Protein 3I9F (pdb70)

CATH classification: 3.40.50.150

Structure (mmCIF, N/CA/C/O backbone):
data_3I9F
#
_entry.id   3I9F
#
_cell.length_a   116.728
_cell.length_b   116.728
_cell.length_c   116.728
_cell.angle_alpha   90.000
_cell.angle_beta   90.000
_cell.angle_gamma   90.000
#
_symmetry.space_group_name_H-M   'P 21 3'
#
loop_
_entity.id
_entity.type
_entity.pdbx_description
1 polymer 'Putative type 11 methyltransferase'
2 non-polymer 'ZINC ION'
3 water water
#
loop_
_atom_site.group_PDB
_atom_site.id
_atom_site.type_symbol
_atom_site.label_atom_id
_atom_site.label_alt_id
_atom_site.label_comp_id
_atom_site.label_asym_id
_atom_site.label_entity_id
_atom_site.label_seq_id
_atom_site.pdbx_PDB_ins_code
_atom_site.Cartn_x
_atom_site.Cartn_y
_atom_site.Cartn_z
_atom_site.occupancy
_atom_site.B_iso_or_equiv
_atom_site.auth_seq_id
_atom_site.auth_comp_id
_atom_site.auth_asym_id
_atom_site.auth_atom_id
_atom_site.pdbx_PDB_model_num
ATOM 1 N N . PRO A 1 6 ? 41.971 12.947 54.293 1.00 74.46 20 PRO A N 1
ATOM 2 C CA . PRO A 1 6 ? 40.681 12.843 53.570 1.00 74.71 20 PRO A CA 1
ATOM 3 C C . PRO A 1 6 ? 39.717 11.880 54.243 1.00 74.98 20 PRO A C 1
ATOM 4 O O . PRO A 1 6 ? 38.530 12.176 54.401 1.00 74.67 20 PRO A O 1
ATOM 8 N N . GLU A 1 7 ? 40.250 10.731 54.634 1.00 75.56 21 GLU A N 1
ATOM 9 C CA . GLU A 1 7 ? 39.745 9.975 55.791 1.00 75.86 21 GLU A CA 1
ATOM 10 C C . GLU A 1 7 ? 39.577 10.894 57.023 1.00 75.76 21 GLU A C 1
ATOM 11 O O . GLU A 1 7 ? 38.736 10.627 57.887 1.00 75.70 21 GLU A O 1
ATOM 17 N N . GLU A 1 8 ? 40.404 11.945 57.117 1.00 75.56 22 GLU A N 1
ATOM 18 C CA . GLU A 1 8 ? 40.427 12.819 58.292 1.00 75.28 22 GLU A CA 1
ATOM 19 C C . GLU A 1 8 ? 39.100 13.558 58.475 1.00 74.80 22 GLU A C 1
ATOM 20 O O . GLU A 1 8 ? 38.628 13.746 59.613 1.00 74.78 22 GLU A O 1
ATOM 22 N N . TYR A 1 9 ? 38.492 13.954 57.352 1.00 74.08 23 TYR A N 1
ATOM 23 C CA . TYR A 1 9 ? 37.328 14.855 57.377 1.00 73.10 23 TYR A CA 1
ATOM 24 C C . TYR A 1 9 ? 36.048 14.305 56.762 1.00 72.71 23 TYR A C 1
ATOM 25 O O . TYR A 1 9 ? 34.948 14.587 57.262 1.00 72.26 23 TYR A O 1
ATOM 34 N N . LEU A 1 10 ? 36.175 13.515 55.697 1.00 72.48 24 LEU A N 1
ATOM 35 C CA . LEU A 1 10 ? 34.986 13.045 54.986 1.00 72.47 24 LEU A CA 1
ATOM 36 C C . LEU A 1 10 ? 34.016 12.246 55.849 1.00 72.83 24 LEU A C 1
ATOM 37 O O . LEU A 1 10 ? 32.820 12.507 55.793 1.00 72.33 24 LEU A O 1
ATOM 42 N N . PRO A 1 11 ? 34.523 11.290 56.662 1.00 73.74 25 PRO A N 1
ATOM 43 C CA . PRO A 1 11 ? 33.607 10.433 57.437 1.00 74.14 25 PRO A CA 1
ATOM 44 C C . PRO A 1 11 ? 32.769 11.235 58.402 1.00 74.40 25 PRO A C 1
ATOM 45 O O . PRO A 1 11 ? 31.580 10.988 58.518 1.00 74.15 25 PRO A O 1
ATOM 49 N N . ASN A 1 12 ? 33.371 12.208 59.074 1.00 74.88 26 ASN A N 1
ATOM 50 C CA . ASN A 1 12 ? 32.575 13.156 59.853 1.00 75.24 26 ASN A CA 1
ATOM 51 C C . ASN A 1 12 ? 31.308 13.627 59.079 1.00 75.06 26 ASN A C 1
ATOM 52 O O . ASN A 1 12 ? 30.216 13.701 59.654 1.00 75.35 26 ASN A O 1
ATOM 57 N N . ILE A 1 13 ? 31.449 13.914 57.777 1.00 74.57 27 ILE A N 1
ATOM 58 C CA . ILE A 1 13 ? 30.342 14.462 56.965 1.00 73.90 27 ILE A CA 1
ATOM 59 C C . ILE A 1 13 ? 29.282 13.417 56.546 1.00 73.92 27 ILE A C 1
ATOM 60 O O . ILE A 1 13 ? 28.083 13.663 56.678 1.00 73.64 27 ILE A O 1
ATOM 65 N N . PHE A 1 14 ? 29.730 12.278 56.014 1.00 74.04 28 PHE A N 1
ATOM 66 C CA . PHE A 1 14 ? 28.838 11.190 55.570 1.00 74.47 28 PHE A CA 1
ATOM 67 C C . PHE A 1 14 ? 28.604 10.129 56.625 1.00 75.25 28 PHE A C 1
ATOM 68 O O . PHE A 1 14 ? 27.941 9.114 56.346 1.00 75.49 28 PHE A O 1
ATOM 76 N N . GLU A 1 15 ? 29.183 10.328 57.812 1.00 75.97 29 GLU A N 1
ATOM 77 C CA . GLU A 1 15 ? 29.171 9.314 58.868 1.00 75.99 29 GLU A CA 1
ATOM 78 C C . GLU A 1 15 ? 27.759 8.757 59.038 1.00 75.16 29 GLU A C 1
ATOM 79 O O . GLU A 1 15 ? 27.539 7.555 58.878 1.00 74.76 29 GLU A O 1
ATOM 85 N N . GLY A 1 16 ? 26.804 9.646 59.299 1.00 74.35 30 GLY A N 1
ATOM 86 C CA . GLY A 1 16 ? 25.431 9.217 59.538 1.00 74.25 30 GLY A CA 1
ATOM 87 C C . GLY A 1 16 ? 24.707 8.530 58.368 1.00 73.79 30 GLY A C 1
ATOM 88 O O . GLY A 1 16 ? 24.152 7.432 58.532 1.00 73.70 30 GLY A O 1
ATOM 89 N N . LYS A 1 17 ? 24.731 9.160 57.187 1.00 72.44 31 LYS A N 1
ATOM 90 C CA . LYS A 1 17 ? 23.798 8.816 56.118 1.00 70.87 31 LYS A CA 1
ATOM 91 C C . LYS A 1 17 ? 24.459 8.469 54.776 1.00 68.99 31 LYS A C 1
ATOM 92 O O . LYS A 1 17 ? 24.746 9.371 53.990 1.00 69.70 31 LYS A O 1
ATOM 94 N N . LYS A 1 18 ? 24.679 7.176 54.506 1.00 66.02 32 LYS A N 1
ATOM 95 C CA . LYS A 1 18 ? 25.078 6.706 53.165 1.00 63.43 32 LYS A CA 1
ATOM 96 C C . LYS A 1 18 ? 23.972 7.038 52.128 1.00 61.08 32 LYS A C 1
ATOM 97 O O . LYS A 1 18 ? 22.811 7.222 52.500 1.00 61.48 32 LYS A O 1
ATOM 99 N N . GLY A 1 19 ? 24.318 7.150 50.840 1.00 57.46 33 GLY A N 1
ATOM 100 C CA . GLY A 1 19 ? 23.322 7.575 49.810 1.00 54.51 33 GLY A CA 1
ATOM 101 C C . GLY A 1 19 ? 23.820 7.922 48.388 1.00 50.82 33 GLY A C 1
ATOM 102 O O . GLY A 1 19 ? 24.869 7.456 47.957 1.00 49.38 33 GLY A O 1
ATOM 103 N N . VAL A 1 20 ? 23.026 8.704 47.648 1.00 46.84 34 VAL A N 1
ATOM 104 C CA . VAL A 1 20 ? 23.355 9.049 46.245 1.00 43.30 34 VAL A CA 1
ATOM 105 C C . VAL A 1 20 ? 24.249 10.231 46.260 1.00 40.18 34 VAL A C 1
ATOM 106 O O . VAL A 1 20 ? 23.857 11.279 46.765 1.00 39.00 34 VAL A O 1
ATOM 110 N N . ILE A 1 21 ? 25.451 10.066 45.732 1.00 37.53 35 ILE A N 1
ATOM 111 C CA . ILE A 1 21 ? 26.469 11.119 45.759 1.00 36.23 35 ILE A CA 1
ATOM 112 C C . ILE A 1 21 ? 26.829 11.552 44.315 1.00 35.29 35 ILE A C 1
ATOM 113 O O . ILE A 1 21 ? 26.911 10.728 43.403 1.00 33.62 35 ILE A O 1
ATOM 118 N N . VAL A 1 22 ? 27.095 12.839 44.144 1.00 34.66 36 VAL A N 1
ATOM 119 C CA . VAL A 1 22 ? 27.623 13.351 42.906 1.00 34.55 36 VAL A CA 1
ATOM 120 C C . VAL A 1 22 ? 28.963 14.021 43.130 1.00 35.31 36 VAL A C 1
ATOM 121 O O . VAL A 1 22 ? 29.048 14.980 43.848 1.00 36.45 36 VAL A O 1
ATOM 125 N N . ASP A 1 23 ? 30.005 13.502 42.516 1.00 36.05 37 ASP A N 1
ATOM 126 C CA . ASP A 1 23 ? 31.261 14.188 42.423 1.00 38.05 37 ASP A CA 1
ATOM 127 C C . ASP A 1 23 ? 31.290 15.153 41.204 1.00 38.95 37 ASP A C 1
ATOM 128 O O . ASP A 1 23 ? 31.609 14.747 40.070 1.00 38.87 37 ASP A O 1
ATOM 133 N N . TYR A 1 24 ? 30.981 16.421 41.444 1.00 40.04 38 TYR A N 1
ATOM 134 C CA . TYR A 1 24 ? 30.735 17.380 40.364 1.00 41.08 38 TYR A CA 1
ATOM 135 C C . TYR A 1 24 ? 32.016 18.100 39.988 1.00 43.21 38 TYR A C 1
ATOM 136 O O . TYR A 1 24 ? 32.432 19.010 40.656 1.00 43.43 38 TYR A O 1
ATOM 145 N N . GLY A 1 25 ? 32.625 17.694 38.887 1.00 46.27 39 GLY A N 1
ATOM 146 C CA . GLY A 1 25 ? 33.918 18.234 38.461 1.00 48.49 39 GLY A CA 1
ATOM 147 C C . GLY A 1 25 ? 35.069 17.422 39.018 1.00 50.43 39 GLY A C 1
ATOM 148 O O . GLY A 1 25 ? 35.943 17.951 39.625 1.00 51.29 39 GLY A O 1
ATOM 149 N N . CYS A 1 26 ? 35.067 16.127 38.791 1.00 53.55 40 CYS A N 1
ATOM 150 C CA . CYS A 1 26 ? 35.989 15.239 39.458 1.00 56.72 40 CYS A CA 1
ATOM 151 C C . CYS A 1 26 ? 37.439 15.378 38.997 1.00 58.19 40 CYS A C 1
ATOM 152 O O . CYS A 1 26 ? 38.336 15.116 39.793 1.00 58.62 40 CYS A O 1
ATOM 155 N N . GLY A 1 27 ? 37.672 15.784 37.746 1.00 60.12 41 GLY A N 1
ATOM 156 C CA . GLY A 1 27 ? 39.039 15.963 37.214 1.00 61.53 41 GLY A CA 1
ATOM 157 C C . GLY A 1 27 ? 40.033 14.852 37.584 1.00 63.36 41 GLY A C 1
ATOM 158 O O . GLY A 1 27 ? 39.941 13.711 37.055 1.00 63.45 41 GLY A O 1
ATOM 159 N N . ASN A 1 28 ? 40.978 15.204 38.481 1.00 65.16 42 ASN A N 1
ATOM 160 C CA . ASN A 1 28 ? 41.927 14.264 39.153 1.00 66.85 42 ASN A CA 1
ATOM 161 C C . ASN A 1 28 ? 41.387 12.820 39.365 1.00 67.30 42 ASN A C 1
ATOM 162 O O . ASN A 1 28 ? 42.000 11.845 38.908 1.00 67.63 42 ASN A O 1
ATOM 167 N N . GLY A 1 29 ? 40.227 12.707 40.017 1.00 67.30 43 GLY A N 1
ATOM 168 C CA . GLY A 1 29 ? 39.627 11.399 40.356 1.00 67.21 43 GLY A CA 1
ATOM 169 C C . GLY A 1 29 ? 40.014 11.001 41.772 1.00 66.46 43 GLY A C 1
ATOM 170 O O . GLY A 1 29 ? 39.781 9.868 42.197 1.00 65.78 43 GLY A O 1
ATOM 171 N N . PHE A 1 30 ? 40.615 11.968 42.467 1.00 65.74 44 PHE A N 1
ATOM 172 C CA . PHE A 1 30 ? 41.180 11.809 43.786 1.00 65.49 44 PHE A CA 1
ATOM 173 C C . PHE A 1 30 ? 40.083 11.373 44.748 1.00 64.16 44 PHE A C 1
ATOM 174 O O . PHE A 1 30 ? 40.221 10.347 45.423 1.00 64.79 44 PHE A O 1
ATOM 182 N N . TYR A 1 31 ? 38.977 12.107 44.771 1.00 62.32 45 TYR A N 1
ATOM 183 C CA . TYR A 1 31 ? 37.978 11.917 45.814 1.00 60.79 45 TYR A CA 1
ATOM 184 C C . TYR A 1 31 ? 37.084 10.712 45.621 1.00 59.51 45 TYR A C 1
ATOM 185 O O . TYR A 1 31 ? 36.364 10.340 46.537 1.00 58.52 45 TYR A O 1
ATOM 194 N N . CYS A 1 32 ? 37.153 10.072 44.461 1.00 58.32 46 CYS A N 1
ATOM 195 C CA . CYS A 1 32 ? 36.220 8.997 44.159 1.00 58.36 46 CYS A CA 1
ATOM 196 C C . CYS A 1 32 ? 36.344 7.772 45.048 1.00 56.46 46 CYS A C 1
ATOM 197 O O . CYS A 1 32 ? 35.341 7.235 45.520 1.00 55.66 46 CYS A O 1
ATOM 200 N N . LYS A 1 33 ? 37.566 7.332 45.294 1.00 54.96 47 LYS A N 1
ATOM 201 C CA . LYS A 1 33 ? 37.743 6.157 46.126 1.00 54.11 47 LYS A CA 1
ATOM 202 C C . LYS A 1 33 ? 37.202 6.385 47.521 1.00 53.24 47 LYS A C 1
ATOM 203 O O . LYS A 1 33 ? 36.621 5.474 48.096 1.00 52.89 47 LYS A O 1
ATOM 209 N N . TYR A 1 34 ? 37.341 7.620 48.016 1.00 52.50 48 TYR A N 1
ATOM 210 C CA . TYR A 1 34 ? 36.809 8.033 49.300 1.00 51.92 48 TYR A CA 1
ATOM 211 C C . TYR A 1 34 ? 35.331 8.189 49.315 1.00 51.99 48 TYR A C 1
ATOM 212 O O . TYR A 1 34 ? 34.758 8.275 50.382 1.00 53.12 48 TYR A O 1
ATOM 221 N N . LEU A 1 35 ? 34.683 8.287 48.162 1.00 51.67 49 LEU A N 1
ATOM 222 C CA . LEU A 1 35 ? 33.235 8.474 48.163 1.00 50.61 49 LEU A CA 1
ATOM 223 C C . LEU A 1 35 ? 32.541 7.144 47.942 1.00 50.38 49 LEU A C 1
ATOM 224 O O . LEU A 1 35 ? 31.423 6.950 48.404 1.00 49.35 49 LEU A O 1
ATOM 229 N N . LEU A 1 36 ? 33.195 6.242 47.211 1.00 50.91 50 LEU A N 1
ATOM 230 C CA . LEU A 1 36 ? 32.615 4.928 46.938 1.00 51.90 50 LEU A CA 1
ATOM 231 C C . LEU A 1 36 ? 32.148 4.196 48.201 1.00 52.74 50 LEU A C 1
ATOM 232 O O . LEU A 1 36 ? 31.141 3.517 48.159 1.00 53.31 50 LEU A O 1
ATOM 237 N N . GLU A 1 37 ? 32.848 4.358 49.328 1.00 53.81 51 GLU A N 1
ATOM 238 C CA . GLU A 1 37 ? 32.483 3.630 50.554 1.00 54.47 51 GLU A CA 1
ATOM 239 C C . GLU A 1 37 ? 31.149 4.078 51.086 1.00 53.65 51 GLU A C 1
ATOM 240 O O . GLU A 1 37 ? 30.462 3.289 51.734 1.00 54.46 51 GLU A O 1
ATOM 246 N N . PHE A 1 38 ? 30.774 5.323 50.820 1.00 52.58 52 PHE A N 1
ATOM 247 C CA . PHE A 1 38 ? 29.521 5.874 51.323 1.00 51.75 52 PHE A CA 1
ATOM 248 C C . PHE A 1 38 ? 28.372 5.917 50.314 1.00 50.71 52 PHE A C 1
ATOM 249 O O . PHE A 1 38 ? 27.277 6.408 50.644 1.00 49.78 52 PHE A O 1
ATOM 257 N N . ALA A 1 39 ? 28.620 5.458 49.085 1.00 49.46 53 ALA A N 1
ATOM 258 C CA . ALA A 1 39 ? 27.689 5.705 47.968 1.00 48.69 53 ALA A CA 1
ATOM 259 C C . ALA A 1 39 ? 26.782 4.515 47.622 1.00 47.88 53 ALA A C 1
ATOM 260 O O . ALA A 1 39 ? 27.262 3.446 47.290 1.00 46.69 53 ALA A O 1
ATOM 262 N N . THR A 1 40 ? 25.470 4.719 47.676 1.00 47.93 54 THR A N 1
ATOM 263 C CA . THR A 1 40 ? 24.536 3.782 47.057 1.00 48.06 54 THR A CA 1
ATOM 264 C C . THR A 1 40 ? 24.725 3.892 45.527 1.00 47.56 54 THR A C 1
ATOM 265 O O . THR A 1 40 ? 24.972 2.872 44.845 1.00 48.41 54 THR A O 1
ATOM 269 N N . LYS A 1 41 ? 24.675 5.126 44.996 1.00 45.75 55 LYS A N 1
ATOM 270 C CA . LYS A 1 41 ? 25.141 5.425 43.623 1.00 43.72 55 LYS A CA 1
ATOM 271 C C . LYS A 1 41 ? 26.098 6.573 43.646 1.00 41.12 55 LYS A C 1
ATOM 272 O O . LYS A 1 41 ? 25.868 7.562 44.331 1.00 40.30 55 LYS A O 1
ATOM 278 N N . LEU A 1 42 ? 27.132 6.480 42.826 1.00 38.72 56 LEU A N 1
ATOM 279 C CA . LEU A 1 42 ? 28.063 7.565 42.654 1.00 36.83 56 LEU A CA 1
ATOM 280 C C . LEU A 1 42 ? 28.076 8.036 41.203 1.00 36.16 56 LEU A C 1
ATOM 281 O O . LEU A 1 42 ? 28.363 7.269 40.313 1.00 34.98 56 LEU A O 1
ATOM 286 N N . TYR A 1 43 ? 27.785 9.307 40.973 1.00 36.38 57 TYR A N 1
ATOM 287 C CA . TYR A 1 43 ? 27.993 9.887 39.647 1.00 37.35 57 TYR A CA 1
ATOM 288 C C . TYR A 1 43 ? 29.229 10.748 39.664 1.00 38.79 57 TYR A C 1
ATOM 289 O O . TYR A 1 43 ? 29.394 11.476 40.632 1.00 39.89 57 TYR A O 1
ATOM 298 N N . CYS A 1 44 ? 30.060 10.673 38.619 1.00 39.68 58 CYS A N 1
ATOM 299 C CA . CYS A 1 44 ? 31.131 11.633 38.377 1.00 42.58 58 CYS A CA 1
ATOM 300 C C . CYS A 1 44 ? 30.895 12.434 37.109 1.00 41.81 58 CYS A C 1
ATOM 301 O O . CYS A 1 44 ? 30.798 11.856 36.027 1.00 42.01 58 CYS A O 1
ATOM 304 N N . ILE A 1 45 ? 30.860 13.750 37.252 1.00 41.35 59 ILE A N 1
ATOM 305 C CA . ILE A 1 45 ? 30.559 14.650 36.179 1.00 41.29 59 ILE A CA 1
ATOM 306 C C . ILE A 1 45 ? 31.770 15.467 35.858 1.00 42.26 59 ILE A C 1
ATOM 307 O O . ILE A 1 45 ? 32.368 16.077 36.743 1.00 42.18 59 ILE A O 1
ATOM 312 N N . ASP A 1 46 ? 32.150 15.501 34.595 1.00 43.43 60 ASP A N 1
ATOM 313 C CA . ASP A 1 46 ? 33.269 16.328 34.194 1.00 44.04 60 ASP A CA 1
ATOM 314 C C . ASP A 1 46 ? 33.198 16.536 32.710 1.00 44.19 60 ASP A C 1
ATOM 315 O O . ASP A 1 46 ? 32.922 15.576 31.971 1.00 43.60 60 ASP A O 1
ATOM 320 N N . ILE A 1 47 ? 33.472 17.779 32.295 1.00 44.45 61 ILE A N 1
ATOM 321 C CA . ILE A 1 47 ? 33.442 18.176 30.874 1.00 45.01 61 ILE A CA 1
ATOM 322 C C . ILE A 1 47 ? 34.579 17.513 30.056 1.00 45.34 61 ILE A C 1
ATOM 323 O O . ILE A 1 47 ? 34.430 17.285 28.882 1.00 44.90 61 ILE A O 1
ATOM 328 N N . ASN A 1 48 ? 35.699 17.231 30.727 1.00 46.88 62 ASN A N 1
ATOM 329 C CA . ASN A 1 48 ? 36.904 16.562 30.182 1.00 47.18 62 ASN A CA 1
ATOM 330 C C . ASN A 1 48 ? 36.711 15.043 30.018 1.00 47.73 62 ASN A C 1
ATOM 331 O O . ASN A 1 48 ? 36.640 14.319 30.997 1.00 46.49 62 ASN A O 1
ATOM 336 N N . VAL A 1 49 ? 36.664 14.582 28.763 1.00 49.11 63 VAL A N 1
ATOM 337 C CA . VAL A 1 49 ? 36.379 13.196 28.442 1.00 50.34 63 VAL A CA 1
ATOM 338 C C . VAL A 1 49 ? 37.491 12.232 28.844 1.00 50.49 63 VAL A C 1
ATOM 339 O O . VAL A 1 49 ? 37.171 11.138 29.275 1.00 50.29 63 VAL A O 1
ATOM 343 N N . ILE A 1 50 ? 38.765 12.620 28.693 1.00 50.98 64 ILE A N 1
ATOM 344 C CA . ILE A 1 50 ? 39.917 11.798 29.159 1.00 51.70 64 ILE A CA 1
ATOM 345 C C . ILE A 1 50 ? 39.786 11.461 30.661 1.00 51.04 64 ILE A C 1
ATOM 346 O O . ILE A 1 50 ? 39.932 10.313 31.084 1.00 50.77 64 ILE A O 1
ATOM 351 N N . ALA A 1 51 ? 39.482 12.475 31.451 1.00 50.52 65 ALA A N 1
ATOM 352 C CA . ALA A 1 51 ? 39.359 12.319 32.878 1.00 50.18 65 ALA A CA 1
ATOM 353 C C . ALA A 1 51 ? 38.253 11.332 33.238 1.00 49.78 65 ALA A C 1
ATOM 354 O O . ALA A 1 51 ? 38.421 10.507 34.132 1.00 49.73 65 ALA A O 1
ATOM 356 N N . LEU A 1 52 ? 37.125 11.414 32.541 1.00 49.35 66 LEU A N 1
ATOM 357 C CA . LEU A 1 52 ? 36.059 10.438 32.704 1.00 48.85 66 LEU A CA 1
ATOM 358 C C . LEU A 1 52 ? 36.471 9.021 32.309 1.00 49.27 66 LEU A C 1
ATOM 359 O O . LEU A 1 52 ? 36.056 8.066 32.966 1.00 48.51 66 LEU A O 1
ATOM 364 N N . LYS A 1 53 ? 37.282 8.862 31.267 1.00 49.83 67 LYS A N 1
ATOM 365 C CA . LYS A 1 53 ? 37.752 7.521 30.891 1.00 50.93 67 LYS A CA 1
ATOM 366 C C . LYS A 1 53 ? 38.596 6.870 31.977 1.00 50.79 67 LYS A C 1
ATOM 367 O O . LYS A 1 53 ? 38.448 5.681 32.243 1.00 49.59 67 LYS A O 1
ATOM 373 N N . GLU A 1 54 ? 39.469 7.672 32.592 1.00 51.41 68 GLU A N 1
ATOM 374 C CA . GLU A 1 54 ? 40.385 7.198 33.620 1.00 51.97 68 GLU A CA 1
ATOM 375 C C . GLU A 1 54 ? 39.590 6.685 34.795 1.00 51.69 68 GLU A C 1
ATOM 376 O O . GLU A 1 54 ? 39.871 5.612 35.323 1.00 51.98 68 GLU A O 1
ATOM 382 N N . VAL A 1 55 ? 38.537 7.401 35.144 1.00 51.95 69 VAL A N 1
ATOM 383 C CA . VAL A 1 55 ? 37.626 6.949 36.194 1.00 52.04 69 VAL A CA 1
ATOM 384 C C . VAL A 1 55 ? 36.859 5.679 35.799 1.00 52.55 69 VAL A C 1
ATOM 385 O O . VAL A 1 55 ? 36.835 4.748 36.576 1.00 53.90 69 VAL A O 1
ATOM 389 N N . LYS A 1 56 ? 36.291 5.582 34.601 1.00 52.76 70 LYS A N 1
ATOM 390 C CA . LYS A 1 56 ? 35.602 4.333 34.200 1.00 53.59 70 LYS A CA 1
ATOM 391 C C . LYS A 1 56 ? 36.534 3.120 34.190 1.00 53.77 70 LYS A C 1
ATOM 392 O O . LYS A 1 56 ? 36.086 2.006 34.442 1.00 53.84 70 LYS A O 1
ATOM 398 N N . GLU A 1 57 ? 37.802 3.332 33.837 1.00 54.12 71 GLU A N 1
ATOM 399 C CA . GLU A 1 57 ? 38.803 2.256 33.843 1.00 54.30 71 GLU A CA 1
ATOM 400 C C . GLU A 1 57 ? 39.068 1.722 35.272 1.00 55.11 71 GLU A C 1
ATOM 401 O O . GLU A 1 57 ? 39.240 0.538 35.438 1.00 55.04 71 GLU A O 1
ATOM 407 N N . LYS A 1 58 ? 39.076 2.578 36.293 1.00 56.26 72 LYS A N 1
ATOM 408 C CA . LYS A 1 58 ? 39.317 2.118 37.670 1.00 57.39 72 LYS A CA 1
ATOM 409 C C . LYS A 1 58 ? 38.043 1.645 38.313 1.00 57.42 72 LYS A C 1
ATOM 410 O O . LYS A 1 58 ? 38.039 0.632 38.996 1.00 58.14 72 LYS A O 1
ATOM 416 N N . PHE A 1 59 ? 36.952 2.372 38.102 1.00 57.58 73 PHE A N 1
ATOM 417 C CA . PHE A 1 59 ? 35.767 2.168 38.896 1.00 57.27 73 PHE A CA 1
ATOM 418 C C . PHE A 1 59 ? 34.541 1.921 38.057 1.00 56.77 73 PHE A C 1
ATOM 419 O O . PHE A 1 59 ? 33.790 2.849 37.779 1.00 57.30 73 PHE A O 1
ATOM 427 N N . ASP A 1 60 ? 34.271 0.670 37.727 1.00 55.99 74 ASP A N 1
ATOM 428 C CA . ASP A 1 60 ? 33.147 0.366 36.836 1.00 55.82 74 ASP A CA 1
ATOM 429 C C . ASP A 1 60 ? 31.737 0.703 37.359 1.00 54.54 74 ASP A C 1
ATOM 430 O O . ASP A 1 60 ? 30.770 0.747 36.558 1.00 54.83 74 ASP A O 1
ATOM 435 N N . SER A 1 61 ? 31.582 0.903 38.671 1.00 52.16 75 SER A N 1
ATOM 436 C CA . SER A 1 61 ? 30.222 1.077 39.243 1.00 50.36 75 SER A CA 1
ATOM 437 C C . SER A 1 61 ? 29.792 2.534 39.140 1.00 48.02 75 SER A C 1
ATOM 438 O O . SER A 1 61 ? 28.624 2.864 39.231 1.00 47.37 75 SER A O 1
ATOM 441 N N . VAL A 1 62 ? 30.776 3.404 38.995 1.00 46.29 76 VAL A N 1
ATOM 442 C CA . VAL A 1 62 ? 30.536 4.829 38.895 1.00 44.78 76 VAL A CA 1
ATOM 443 C C . VAL A 1 62 ? 29.834 5.160 37.584 1.00 43.29 76 VAL A C 1
ATOM 444 O O . VAL A 1 62 ? 30.211 4.645 36.532 1.00 42.07 76 VAL A O 1
ATOM 448 N N . ILE A 1 63 ? 28.805 6.006 37.666 1.00 41.91 77 ILE A N 1
ATOM 449 C CA . ILE A 1 63 ? 28.118 6.487 36.482 1.00 40.69 77 ILE A CA 1
ATOM 450 C C . ILE A 1 63 ? 28.811 7.772 36.020 1.00 39.86 77 ILE A C 1
ATOM 451 O O . ILE A 1 63 ? 28.741 8.777 36.694 1.00 39.01 77 ILE A O 1
ATOM 456 N N . THR A 1 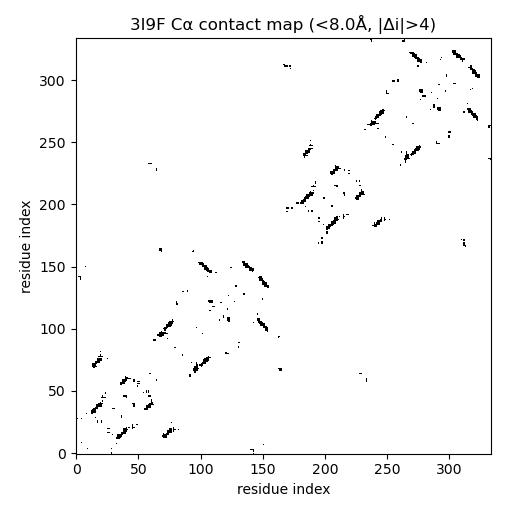64 ? 29.521 7.722 34.899 1.00 39.26 78 THR A N 1
ATOM 457 C CA . THR A 1 64 ? 30.150 8.913 34.353 1.00 39.41 78 THR A CA 1
ATOM 458 C C . THR A 1 64 ? 29.197 9.698 33.394 1.00 38.63 78 THR A C 1
ATOM 459 O O . THR A 1 64 ? 28.470 9.127 32.600 1.00 39.19 78 THR A O 1
ATOM 463 N N . LEU A 1 65 ? 29.189 11.019 33.551 1.00 37.42 79 LEU A N 1
ATOM 464 C CA . LEU A 1 65 ? 28.343 11.920 32.824 1.00 35.93 79 LEU A CA 1
ATOM 465 C C . LEU A 1 65 ? 29.145 13.167 32.403 1.00 35.93 79 LEU A C 1
ATOM 466 O O . LEU A 1 65 ? 29.922 13.730 33.183 1.00 35.37 79 LEU A O 1
ATOM 471 N N . SER A 1 66 ? 28.954 13.628 31.180 1.00 35.64 80 SER A N 1
ATOM 472 C CA . SER A 1 66 ? 29.485 14.956 30.795 1.00 36.36 80 SER A CA 1
ATOM 473 C C . SER A 1 66 ? 28.740 16.111 31.435 1.00 35.94 80 SER A C 1
ATOM 474 O O . SER A 1 66 ? 29.183 17.231 31.323 1.00 36.58 80 SER A O 1
ATOM 477 N N . ASP A 1 67 ? 27.603 15.858 32.068 1.00 35.76 81 ASP A N 1
ATOM 478 C CA . ASP A 1 67 ? 26.681 16.931 32.469 1.00 35.49 81 ASP A CA 1
ATOM 479 C C . ASP A 1 67 ? 25.623 16.270 33.347 1.00 34.37 81 ASP A C 1
ATOM 480 O O . ASP A 1 67 ? 25.346 15.101 33.222 1.00 33.94 81 ASP A O 1
ATOM 485 N N . PRO A 1 68 ? 24.996 17.020 34.229 1.00 34.28 82 PRO A N 1
ATOM 486 C CA . PRO A 1 68 ? 24.079 16.377 35.163 1.00 34.36 82 PRO A CA 1
ATOM 487 C C . PRO A 1 68 ? 22.657 16.146 34.680 1.00 34.21 82 PRO A C 1
ATOM 488 O O . PRO A 1 68 ? 21.804 15.734 35.471 1.00 34.44 82 PRO A O 1
ATOM 492 N N . LYS A 1 69 ? 22.399 16.398 33.404 1.00 34.19 83 LYS A N 1
ATOM 493 C CA . LYS A 1 69 ? 21.062 16.300 32.830 1.00 33.44 83 LYS A CA 1
ATOM 494 C C . LYS A 1 69 ? 20.345 14.995 33.109 1.00 33.17 83 LYS A C 1
ATOM 495 O O . LYS A 1 69 ? 19.186 14.974 33.428 1.00 33.68 83 LYS A O 1
ATOM 501 N N . GLU A 1 70 ? 21.032 13.892 32.975 1.00 34.05 84 GLU A N 1
ATOM 502 C CA . GLU A 1 70 ? 20.381 12.610 33.133 1.00 35.06 84 GLU A CA 1
ATOM 503 C C . GLU A 1 70 ? 20.274 12.138 34.584 1.00 35.23 84 GLU A C 1
ATOM 504 O O . GLU A 1 70 ? 19.796 11.028 34.812 1.00 36.12 84 GLU A O 1
ATOM 510 N N . ILE A 1 71 ? 20.704 12.969 35.545 1.00 34.63 85 ILE A N 1
ATOM 511 C CA . ILE A 1 71 ? 20.499 12.691 36.936 1.00 34.34 85 ILE A CA 1
ATOM 512 C C . ILE A 1 71 ? 19.061 13.063 37.260 1.00 35.07 85 ILE A C 1
ATOM 513 O O . ILE A 1 71 ? 18.639 14.197 36.978 1.00 36.34 85 ILE A O 1
ATOM 518 N N . PRO A 1 72 ? 18.292 12.119 37.831 1.00 35.07 86 PRO A N 1
ATOM 519 C CA . PRO A 1 72 ? 16.876 12.430 38.078 1.00 34.94 86 PRO A CA 1
ATOM 520 C C . PRO A 1 72 ? 16.696 13.498 39.138 1.00 36.02 86 PRO A C 1
ATOM 521 O O . PRO A 1 72 ? 17.550 13.671 40.019 1.00 35.03 86 PRO A O 1
ATOM 525 N N . ASP A 1 73 ? 15.583 14.2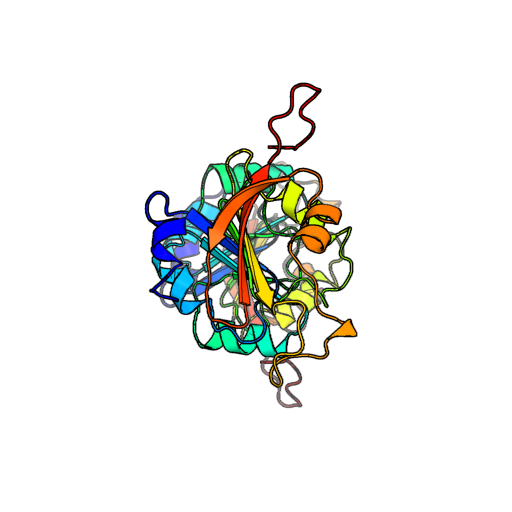20 39.007 1.00 37.69 87 ASP A N 1
ATOM 526 C CA . ASP A 1 73 ? 15.214 15.332 39.871 1.00 38.48 87 ASP A CA 1
ATOM 527 C C . ASP A 1 73 ? 15.051 14.801 41.261 1.00 39.23 87 ASP A C 1
ATOM 528 O O . ASP A 1 73 ? 14.602 13.671 41.446 1.00 39.41 87 ASP A O 1
ATOM 533 N N . ASN A 1 74 ? 15.404 15.603 42.247 1.00 39.93 88 ASN A N 1
ATOM 534 C CA . ASN A 1 74 ? 15.148 15.228 43.620 1.00 40.81 88 ASN A CA 1
ATOM 535 C C . ASN A 1 74 ? 15.632 13.823 43.946 1.00 40.89 88 ASN A C 1
ATOM 536 O O . ASN A 1 74 ? 14.881 13.004 44.449 1.00 42.18 88 ASN A O 1
ATOM 541 N N . SER A 1 75 ? 16.891 13.549 43.659 1.00 40.44 89 SER A N 1
ATOM 542 C CA . SER A 1 75 ? 17.412 12.225 43.831 1.00 40.12 89 SER A CA 1
ATOM 543 C C . SER A 1 75 ? 18.748 12.179 44.555 1.00 39.65 89 SER A C 1
ATOM 544 O O . SER A 1 75 ? 19.225 11.098 44.875 1.00 39.72 89 SER A O 1
ATOM 547 N N . VAL A 1 76 ? 19.371 13.321 44.788 1.00 38.73 90 VAL A N 1
ATOM 548 C CA . VAL A 1 76 ? 20.743 13.324 45.218 1.00 38.67 90 VAL A CA 1
ATOM 549 C C . VAL A 1 76 ? 20.848 13.772 46.688 1.00 39.78 90 VAL A C 1
ATOM 550 O O . VAL A 1 76 ? 20.207 14.743 47.101 1.00 39.37 90 VAL A O 1
ATOM 554 N N . ASP A 1 77 ? 21.669 13.038 47.445 1.00 39.88 91 ASP A N 1
ATOM 555 C CA . ASP A 1 77 ? 21.881 13.279 48.862 1.00 40.57 91 ASP A CA 1
ATOM 556 C C . ASP A 1 77 ? 23.060 14.246 49.091 1.00 40.09 91 ASP A C 1
ATOM 557 O O . ASP A 1 77 ? 22.915 15.215 49.802 1.00 40.66 91 ASP A O 1
ATOM 562 N N . PHE A 1 78 ? 24.202 14.017 48.450 1.00 40.03 92 PHE A N 1
ATOM 563 C CA . PHE A 1 78 ? 25.338 14.921 48.570 1.00 40.28 92 PHE A CA 1
ATOM 564 C C . PHE A 1 78 ? 25.952 15.278 47.221 1.00 39.11 92 PHE A C 1
ATOM 565 O O . PHE A 1 78 ? 26.119 14.417 46.377 1.00 38.28 92 PHE A O 1
ATOM 573 N N . ILE A 1 79 ? 26.361 16.529 47.052 1.00 38.49 93 ILE A N 1
ATOM 574 C CA . ILE A 1 79 ? 27.128 16.953 45.873 1.00 37.53 93 ILE A CA 1
ATOM 575 C C . ILE A 1 79 ? 28.485 17.497 46.324 1.00 37.66 93 ILE A C 1
ATOM 576 O O . ILE A 1 79 ? 28.569 18.340 47.200 1.00 38.33 93 ILE A O 1
ATOM 581 N N . LEU A 1 80 ? 29.552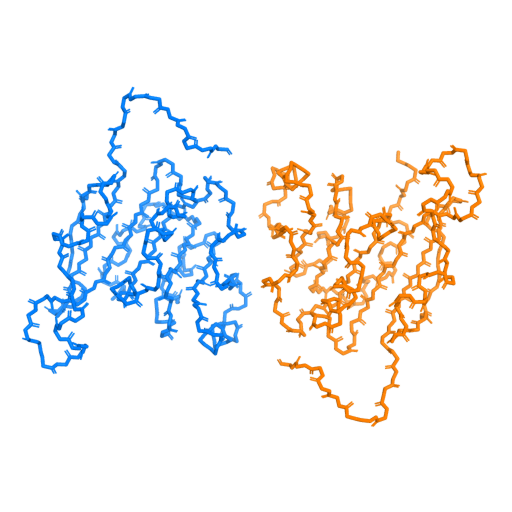 17.032 45.721 1.00 37.78 94 LEU A N 1
ATOM 582 C CA . LEU A 1 80 ? 30.876 17.488 46.112 1.00 38.35 94 LEU A CA 1
ATOM 583 C C . LEU A 1 80 ? 31.499 18.315 44.997 1.00 38.73 94 LEU A C 1
ATOM 584 O O . LEU A 1 80 ? 31.491 17.900 43.852 1.00 38.90 94 LEU A O 1
ATOM 589 N N . PHE A 1 81 ? 32.003 19.496 45.325 1.00 39.36 95 PHE A N 1
ATOM 590 C CA . PHE A 1 81 ? 32.796 20.270 44.400 1.00 39.74 95 PHE A CA 1
ATOM 591 C C . PHE A 1 81 ? 34.131 20.341 45.075 1.00 40.36 95 PHE A C 1
ATOM 592 O O . PHE A 1 81 ? 34.320 21.162 45.943 1.00 40.59 95 PHE A O 1
ATOM 600 N N . ALA A 1 82 ? 35.048 19.454 44.698 1.00 41.20 96 ALA A N 1
ATOM 601 C CA . ALA A 1 82 ? 36.411 19.458 45.249 1.00 41.44 96 ALA A CA 1
ATOM 602 C C . ALA A 1 82 ? 37.323 20.243 44.352 1.00 41.84 96 ALA A C 1
ATOM 603 O O . ALA A 1 82 ? 37.774 19.723 43.341 1.00 41.52 96 ALA A O 1
ATOM 605 N N . ASN A 1 83 ? 37.613 21.486 44.705 1.00 42.91 97 ASN A N 1
ATOM 606 C CA . ASN A 1 83 ? 38.519 22.324 43.886 1.00 43.74 97 ASN A CA 1
ATOM 607 C C . ASN A 1 83 ? 38.059 22.460 42.434 1.00 43.49 97 ASN A C 1
ATOM 608 O O . ASN A 1 83 ? 38.885 22.567 41.555 1.00 44.34 97 ASN A O 1
ATOM 613 N N . SER A 1 84 ? 36.754 22.438 42.175 1.00 42.82 98 SER A N 1
ATOM 614 C CA . SER A 1 84 ? 36.248 22.274 40.810 1.00 42.40 98 SER A CA 1
ATOM 615 C C . SER A 1 84 ? 35.403 23.456 40.305 1.00 42.00 98 SER A C 1
ATOM 616 O O . SER A 1 84 ? 35.412 23.769 39.130 1.00 42.64 98 SER A O 1
ATOM 619 N N . PHE A 1 85 ? 34.666 24.091 41.197 1.00 41.48 99 PHE A N 1
ATOM 620 C CA . PHE A 1 85 ? 33.682 25.094 40.822 1.00 40.93 99 PHE A CA 1
ATOM 621 C C . PHE A 1 85 ? 34.301 26.378 40.253 1.00 41.40 99 PHE A C 1
ATOM 622 O O . PHE A 1 85 ? 33.731 26.965 39.349 1.00 40.85 99 PHE A O 1
ATOM 630 N N . HIS A 1 86 ? 35.459 26.807 40.767 1.00 42.17 100 HIS A N 1
ATOM 631 C CA . HIS A 1 86 ? 35.958 28.157 40.472 1.00 42.38 100 HIS A CA 1
ATOM 632 C C . HIS A 1 86 ? 36.162 28.371 38.989 1.00 41.52 100 HIS A C 1
ATOM 633 O O . HIS A 1 86 ? 35.798 29.420 38.477 1.00 41.22 100 HIS A O 1
ATOM 640 N N . ASP A 1 87 ? 36.640 27.341 38.297 1.00 40.93 101 ASP A N 1
ATOM 641 C CA . ASP A 1 87 ? 36.825 27.402 36.859 1.00 41.02 101 ASP A CA 1
ATOM 642 C C . ASP A 1 87 ? 35.831 26.587 36.022 1.00 40.17 101 ASP A C 1
ATOM 643 O O . ASP A 1 87 ? 36.040 26.356 34.841 1.00 40.46 101 ASP A O 1
ATOM 648 N N . MET A 1 88 ? 34.722 26.180 36.626 1.00 38.88 102 MET A N 1
ATOM 649 C CA . MET A 1 88 ? 33.686 25.501 35.890 1.00 37.01 102 MET A CA 1
ATOM 650 C C . MET A 1 88 ? 32.979 26.490 34.974 1.00 36.50 102 MET A C 1
ATOM 651 O O . MET A 1 88 ? 32.699 27.625 35.340 1.00 38.27 102 MET A O 1
ATOM 656 N N . ASP A 1 89 ? 32.687 26.044 33.774 1.00 35.36 103 ASP A N 1
ATOM 657 C CA . ASP A 1 89 ? 31.802 26.720 32.861 1.00 34.39 103 ASP A CA 1
ATOM 658 C C . ASP A 1 89 ? 30.377 26.797 33.365 1.00 34.17 103 ASP A C 1
ATOM 659 O O . ASP A 1 89 ? 29.916 25.941 34.127 1.00 34.23 103 ASP A O 1
ATOM 664 N N . ASP A 1 90 ? 29.669 27.799 32.876 1.00 33.30 104 ASP A N 1
ATOM 665 C CA . ASP A 1 90 ? 28.252 27.926 33.077 1.00 33.56 104 ASP A CA 1
ATOM 666 C C . ASP A 1 90 ? 27.850 27.760 34.542 1.00 33.10 104 ASP A C 1
ATOM 667 O O . ASP A 1 90 ? 27.086 26.864 34.908 1.00 33.11 104 ASP A O 1
ATOM 672 N N . LYS A 1 91 ? 28.375 28.650 35.371 1.00 32.67 105 LYS A N 1
ATOM 673 C CA . LYS A 1 91 ? 28.141 28.574 36.813 1.00 32.38 105 LYS A CA 1
ATOM 674 C C . LYS A 1 91 ? 26.655 28.646 37.154 1.00 32.27 105 LYS A C 1
ATOM 675 O O . LYS A 1 91 ? 26.212 27.878 37.956 1.00 32.33 105 LYS A O 1
ATOM 681 N N . GLN A 1 92 ? 25.874 29.496 36.484 1.00 32.80 106 GLN A N 1
ATOM 682 C CA A GLN A 1 92 ? 24.422 29.635 36.719 0.50 32.65 106 GLN A CA 1
ATOM 683 C CA B GLN A 1 92 ? 24.457 29.594 36.813 0.50 32.86 106 GLN A CA 1
ATOM 684 C C . GLN A 1 92 ? 23.736 28.306 36.431 1.00 32.63 106 GLN A C 1
ATOM 685 O O . GLN A 1 92 ? 22.867 27.851 37.157 1.00 33.36 106 GLN A O 1
ATOM 696 N N . HIS A 1 93 ? 24.106 27.695 35.326 1.00 32.80 107 HIS A N 1
ATOM 697 C CA . HIS A 1 93 ? 23.466 26.464 34.923 1.00 32.74 107 HIS A CA 1
ATOM 698 C C . HIS A 1 93 ? 23.843 25.411 35.953 1.00 32.81 107 HIS A C 1
ATOM 699 O O . HIS A 1 93 ? 23.025 24.574 36.338 1.00 33.07 107 HIS A O 1
ATOM 706 N N . VAL A 1 94 ? 25.054 25.515 36.479 1.00 32.66 108 VAL A N 1
ATOM 707 C CA . VAL A 1 94 ? 25.488 24.577 37.483 1.00 32.96 108 VAL A CA 1
ATOM 708 C C . VAL A 1 94 ? 24.647 24.691 38.734 1.00 33.58 108 VAL A C 1
ATOM 709 O O . VAL A 1 94 ? 24.141 23.701 39.242 1.00 33.29 108 VAL A O 1
ATOM 713 N N . ILE A 1 95 ? 24.475 25.902 39.220 1.00 34.32 109 ILE A N 1
ATOM 714 C CA . ILE A 1 95 ? 23.705 26.098 40.428 1.00 35.35 109 ILE A CA 1
ATOM 715 C C . ILE A 1 95 ? 22.257 25.649 40.217 1.00 36.47 109 ILE A C 1
ATOM 716 O O . ILE A 1 95 ? 21.630 25.031 41.095 1.00 37.38 109 ILE A O 1
ATOM 721 N N . SER A 1 96 ? 21.730 25.944 39.042 1.00 36.23 110 SER A N 1
ATOM 722 C CA . SER A 1 96 ? 20.380 25.555 38.714 1.00 36.13 110 SER A CA 1
ATOM 723 C C . SER A 1 96 ? 20.188 24.017 38.697 1.00 36.26 110 SER A C 1
ATOM 724 O O . SER A 1 96 ? 19.165 23.501 39.146 1.00 36.03 110 SER A O 1
ATOM 727 N N . GLU A 1 97 ? 21.177 23.296 38.170 1.00 36.20 111 GLU A N 1
ATOM 728 C CA . GLU A 1 97 ? 21.152 21.838 38.163 1.00 35.96 111 GLU A CA 1
ATOM 729 C C . GLU A 1 97 ? 21.375 21.204 39.547 1.00 35.75 111 GLU A C 1
ATOM 730 O O . GLU A 1 97 ? 20.808 20.133 39.846 1.00 34.79 111 GLU A O 1
ATOM 736 N N . VAL A 1 98 ? 22.201 21.850 40.355 1.00 35.13 112 VAL A N 1
ATOM 737 C CA . VAL A 1 98 ? 22.386 21.448 41.721 1.00 35.64 112 VAL A CA 1
ATOM 738 C C . VAL A 1 98 ? 21.043 21.543 42.436 1.00 36.52 112 VAL A C 1
ATOM 739 O O . VAL A 1 98 ? 20.635 20.613 43.081 1.00 37.30 112 VAL A O 1
ATOM 743 N N . LYS A 1 99 ? 20.338 22.660 42.324 1.00 37.28 113 LYS A N 1
ATOM 744 C CA . LYS A 1 99 ? 19.002 22.767 42.928 1.00 37.15 113 LYS A CA 1
ATOM 745 C C . LYS A 1 99 ? 18.018 21.730 42.416 1.00 37.17 113 LYS A C 1
ATOM 746 O O . LYS A 1 99 ? 17.201 21.257 43.175 1.00 38.23 113 LYS A O 1
ATOM 752 N N . ARG A 1 100 ? 18.116 21.319 41.157 1.00 36.14 114 ARG A N 1
ATOM 753 C CA . ARG A 1 100 ? 17.151 20.401 40.630 1.00 35.17 114 ARG A CA 1
ATOM 754 C C . ARG A 1 100 ? 17.402 19.023 41.153 1.00 34.65 114 ARG A C 1
ATOM 755 O O . ARG A 1 100 ? 16.493 18.328 41.482 1.00 35.74 114 ARG A O 1
ATOM 763 N N . ILE A 1 101 ? 18.639 18.594 41.190 1.00 34.65 115 ILE A N 1
ATOM 764 C CA . ILE A 1 101 ? 18.916 17.192 41.477 1.00 33.35 115 ILE A CA 1
ATOM 765 C C . ILE A 1 101 ? 18.977 16.890 42.972 1.00 34.20 115 ILE A C 1
ATOM 766 O O . ILE A 1 101 ? 18.855 15.750 43.365 1.00 34.29 115 ILE A O 1
ATOM 771 N N . LEU A 1 102 ? 19.187 17.906 43.781 1.00 35.20 116 LEU A N 1
ATOM 772 C CA . LEU A 1 102 ? 19.399 17.726 45.204 1.00 36.88 116 LEU A CA 1
ATOM 773 C C . LEU A 1 102 ? 18.034 17.544 45.916 1.00 38.02 116 LEU A C 1
ATOM 774 O O . LEU A 1 102 ? 17.079 18.282 45.637 1.00 36.66 116 LEU A O 1
ATOM 779 N N . LYS A 1 103 ? 17.951 16.539 46.800 1.00 40.04 117 LYS A N 1
ATOM 780 C CA . LYS A 1 103 ? 16.761 16.348 47.646 1.00 41.71 117 LYS A CA 1
ATOM 781 C C . LYS A 1 103 ? 16.637 17.554 48.572 1.00 42.95 117 LYS A C 1
ATOM 782 O O . LYS A 1 103 ? 17.623 18.247 48.832 1.00 42.94 117 LYS A O 1
ATOM 788 N N . ASP A 1 104 ? 15.437 17.815 49.070 1.00 45.03 118 ASP A N 1
ATOM 789 C CA . ASP A 1 104 ? 15.236 18.918 50.030 1.00 47.04 118 ASP A CA 1
ATOM 790 C C . ASP A 1 104 ? 16.156 18.871 51.236 1.00 47.33 118 ASP A C 1
ATOM 791 O O . ASP A 1 104 ? 16.624 19.899 51.688 1.00 47.22 118 ASP A O 1
ATOM 796 N N . ASP A 1 105 ? 16.437 17.660 51.700 1.00 48.51 119 ASP A N 1
ATOM 797 C CA . ASP A 1 105 ? 17.341 17.394 52.828 1.00 49.67 119 ASP A CA 1
ATOM 798 C C . ASP A 1 105 ? 18.816 17.151 52.453 1.00 48.66 119 ASP A C 1
ATOM 799 O O . ASP A 1 105 ? 19.624 16.762 53.304 1.00 48.44 119 ASP A O 1
ATOM 804 N N . GLY A 1 106 ? 19.190 17.404 51.200 1.00 48.05 120 GLY A N 1
ATOM 805 C CA . GLY A 1 106 ? 20.553 17.080 50.713 1.00 46.65 120 GLY A CA 1
ATOM 806 C C . GLY A 1 106 ? 21.600 18.080 51.172 1.00 45.87 120 GLY A C 1
ATOM 807 O O . GLY A 1 106 ? 21.256 19.117 51.741 1.00 46.04 120 GLY A O 1
ATOM 808 N N . ARG A 1 107 ? 22.869 17.793 50.901 1.00 44.54 121 ARG A N 1
ATOM 809 C CA . ARG A 1 107 ? 23.944 18.703 51.265 1.00 44.74 121 ARG A CA 1
ATOM 810 C C . ARG A 1 107 ? 24.938 18.923 50.112 1.00 43.68 121 ARG A C 1
ATOM 811 O O . ARG A 1 107 ? 25.177 18.028 49.303 1.00 43.51 121 ARG A O 1
ATOM 819 N N . VAL A 1 108 ? 25.540 20.106 50.075 1.00 42.14 122 VAL A N 1
ATOM 820 C CA . VAL A 1 108 ? 26.510 20.442 49.060 1.00 41.47 122 VAL A CA 1
ATOM 821 C C . VAL A 1 108 ? 27.804 20.594 49.793 1.00 41.14 122 VAL A C 1
ATOM 822 O O . VAL A 1 108 ? 27.856 21.268 50.806 1.00 41.15 122 VAL A O 1
ATOM 826 N N . ILE A 1 109 ? 28.848 19.954 49.306 1.00 40.53 123 ILE A N 1
ATOM 827 C CA . ILE A 1 109 ? 30.091 20.003 50.011 1.00 40.81 123 ILE A CA 1
ATOM 828 C C . ILE A 1 109 ? 31.073 20.758 49.178 1.00 41.17 123 ILE A C 1
ATOM 829 O O . ILE A 1 109 ? 31.284 20.394 48.042 1.00 41.47 123 ILE A O 1
ATOM 834 N N . ILE A 1 110 ? 31.675 21.812 49.731 1.00 41.82 124 ILE A N 1
ATOM 835 C CA . ILE A 1 110 ? 32.622 22.629 48.985 1.00 41.50 124 ILE A CA 1
ATOM 836 C C . ILE A 1 110 ? 33.986 22.451 49.581 1.00 42.03 124 ILE A C 1
ATOM 837 O O . ILE A 1 110 ? 34.167 22.599 50.778 1.00 42.13 124 ILE A O 1
ATOM 842 N N . ILE A 1 111 ? 34.947 22.129 48.736 1.00 42.63 125 ILE A N 1
ATOM 843 C CA . ILE A 1 111 ? 36.335 22.150 49.126 1.00 43.62 125 ILE A CA 1
ATOM 844 C C . ILE A 1 111 ? 37.082 22.935 48.094 1.00 45.13 125 ILE A C 1
ATOM 845 O O . ILE A 1 111 ? 37.060 22.550 46.936 1.00 45.52 125 ILE A O 1
ATOM 850 N N . ASP A 1 112 ? 37.766 24.004 48.504 1.00 46.83 126 ASP A N 1
ATOM 851 C CA . ASP A 1 112 ? 38.571 24.783 47.556 1.00 48.51 126 ASP A CA 1
ATOM 852 C C . ASP A 1 112 ? 39.778 25.471 48.206 1.00 50.08 126 ASP A C 1
ATOM 853 O O . ASP A 1 112 ? 39.855 25.569 49.437 1.00 50.15 126 ASP A O 1
ATOM 858 N N . TRP A 1 113 ? 40.703 25.933 47.357 1.00 51.79 127 TRP A N 1
ATOM 859 C CA . TRP A 1 113 ? 41.937 26.626 47.766 1.00 53.59 127 TRP A CA 1
ATOM 860 C C . TRP A 1 113 ? 41.647 27.933 48.468 1.00 55.15 127 TRP A C 1
ATOM 861 O O . TRP A 1 113 ? 40.710 28.618 48.099 1.00 55.59 127 TRP A O 1
ATOM 872 N N . ARG A 1 114 ? 42.454 28.281 49.466 1.00 57.30 128 ARG A N 1
ATOM 873 C CA . ARG A 1 114 ? 42.244 29.511 50.239 1.00 59.24 128 ARG A CA 1
ATOM 874 C C . ARG A 1 114 ? 42.680 30.695 49.392 1.00 60.70 128 ARG A C 1
ATOM 875 O O . ARG A 1 114 ? 43.613 30.575 48.594 1.00 59.88 128 ARG A O 1
ATOM 883 N N . LYS A 1 115 ? 41.996 31.830 49.557 1.00 63.15 129 LYS A N 1
ATOM 884 C CA . LYS A 1 115 ? 42.242 33.008 48.714 1.00 65.06 129 LYS A CA 1
ATOM 885 C C . LYS A 1 115 ? 43.423 33.819 49.260 1.00 67.01 129 LYS A C 1
ATOM 886 O O . LYS A 1 115 ? 43.278 34.954 49.670 1.00 67.31 129 LYS A O 1
ATOM 892 N N . GLU A 1 116 ? 44.590 33.187 49.274 1.00 69.49 130 GLU A N 1
ATOM 893 C CA . GLU A 1 116 ? 45.821 33.745 49.810 1.00 71.54 130 GLU A CA 1
ATOM 894 C C . GLU A 1 116 ? 46.912 33.289 48.867 1.00 73.07 130 GLU A C 1
ATOM 895 O O . GLU A 1 116 ? 46.720 32.314 48.122 1.00 73.12 130 GLU A O 1
ATOM 901 N N . ASN A 1 117 ? 48.060 33.960 48.888 1.00 74.90 131 ASN A N 1
ATOM 902 C CA . ASN A 1 117 ? 49.194 33.414 48.171 1.00 76.19 131 ASN A CA 1
ATOM 903 C C . ASN A 1 117 ? 49.682 32.233 48.983 1.00 76.79 131 ASN A C 1
ATOM 904 O O . ASN A 1 117 ? 50.039 32.387 50.158 1.00 77.11 131 ASN A O 1
ATOM 909 N N . THR A 1 118 ? 49.581 31.045 48.391 1.00 77.22 132 THR A N 1
ATOM 910 C CA . THR A 1 118 ? 49.967 29.817 49.069 1.00 77.54 132 THR A CA 1
ATOM 911 C C . THR A 1 118 ? 51.260 29.274 48.484 1.00 78.09 132 THR A C 1
ATOM 912 O O . THR A 1 118 ? 51.943 28.495 49.139 1.00 78.35 132 THR A O 1
ATOM 916 N N . GLY A 1 119 ? 51.599 29.708 47.263 1.00 78.64 133 GLY A N 1
ATOM 917 C CA . GLY A 1 119 ? 52.875 29.375 46.624 1.00 78.54 133 GLY A CA 1
ATOM 918 C C . GLY A 1 119 ? 52.624 28.295 45.604 1.00 78.64 133 GLY A C 1
ATOM 919 O O . GLY A 1 119 ? 52.949 28.465 44.427 1.00 79.04 133 GLY A O 1
ATOM 920 N N . ILE A 1 120 ? 52.033 27.187 46.065 1.00 78.08 134 ILE A N 1
ATOM 921 C CA . ILE A 1 120 ? 51.542 26.128 45.178 1.00 77.55 134 ILE A CA 1
ATOM 922 C C . ILE A 1 120 ? 50.031 26.246 44.900 1.00 76.83 134 ILE A C 1
ATOM 923 O O . ILE A 1 120 ? 49.306 27.029 45.534 1.00 76.28 134 ILE A O 1
ATOM 928 N N . GLY A 1 121 ? 49.567 25.440 43.952 1.00 75.49 135 GLY A N 1
ATOM 929 C CA . GLY A 1 121 ? 48.174 25.429 43.617 1.00 74.54 135 GLY A CA 1
ATOM 930 C C . GLY A 1 121 ? 47.963 26.422 42.506 1.00 73.38 135 GLY A C 1
ATOM 931 O O . GLY A 1 121 ? 48.918 26.856 41.877 1.00 73.29 135 GLY A O 1
ATOM 932 N N . PRO A 1 122 ? 46.705 26.786 42.261 1.00 71.79 136 PRO A N 1
ATOM 933 C CA . PRO A 1 122 ? 46.414 27.553 41.089 1.00 70.91 136 PRO A CA 1
ATOM 934 C C . PRO A 1 122 ? 46.545 29.058 41.298 1.00 69.91 136 PRO A C 1
ATOM 935 O O . PRO A 1 122 ? 46.641 29.525 42.427 1.00 69.49 136 PRO A O 1
ATOM 939 N N . PRO A 1 123 ? 46.577 29.809 40.192 1.00 69.09 137 PRO A N 1
ATOM 940 C CA . PRO A 1 123 ? 46.652 31.270 40.168 1.00 68.39 137 PRO A CA 1
ATOM 941 C C . PRO A 1 123 ? 45.681 31.910 41.127 1.00 67.84 137 PRO A C 1
ATOM 942 O O . PRO A 1 123 ? 44.548 31.439 41.241 1.00 68.22 137 PRO A O 1
ATOM 946 N N . LEU A 1 124 ? 46.102 32.980 41.795 1.00 66.98 138 LEU A N 1
ATOM 947 C CA . LEU A 1 124 ? 45.275 33.615 42.831 1.00 66.29 138 LEU A CA 1
ATOM 948 C C . LEU A 1 124 ? 44.025 34.333 42.275 1.00 65.61 138 LEU A C 1
ATOM 949 O O . LEU A 1 124 ? 43.015 34.497 42.976 1.00 65.59 138 LEU A O 1
ATOM 954 N N . SER A 1 125 ? 44.111 34.783 41.027 1.00 64.78 139 SER A N 1
ATOM 955 C CA . SER A 1 125 ? 43.004 35.485 40.393 1.00 64.47 139 SER A CA 1
ATOM 956 C C . SER A 1 125 ? 41.814 34.562 40.141 1.00 63.08 139 SER A C 1
ATOM 957 O O . SER A 1 125 ? 40.687 35.007 40.176 1.00 63.39 139 SER A O 1
ATOM 960 N N . ILE A 1 126 ? 42.055 33.280 39.930 1.00 61.75 140 ILE A N 1
ATOM 961 C CA . ILE A 1 126 ? 40.968 32.328 39.775 1.00 61.24 140 ILE A CA 1
ATOM 962 C C . ILE A 1 126 ? 40.357 31.786 41.116 1.00 59.81 140 ILE A C 1
ATOM 963 O O . ILE A 1 126 ? 39.276 31.193 41.091 1.00 60.05 140 ILE A O 1
ATOM 968 N N . ARG A 1 127 ? 41.000 32.032 42.263 1.00 57.92 141 ARG A N 1
ATOM 969 C CA . ARG A 1 127 ? 40.551 31.486 43.558 1.00 56.52 141 ARG A CA 1
ATOM 970 C C . ARG A 1 127 ? 39.342 32.197 44.125 1.00 55.40 141 ARG A C 1
ATOM 971 O O . ARG A 1 127 ? 39.196 33.406 43.947 1.00 55.82 141 ARG A O 1
ATOM 979 N N . MET A 1 128 ? 38.514 31.449 44.860 1.00 53.58 142 MET A N 1
ATOM 980 C CA . MET A 1 128 ? 37.290 31.961 45.479 1.00 51.82 142 MET A CA 1
ATOM 981 C C . MET A 1 128 ? 37.361 31.654 46.961 1.00 52.24 142 MET A C 1
ATOM 982 O O . MET A 1 128 ? 37.982 30.670 47.355 1.00 52.07 142 MET A O 1
ATOM 987 N N . ASP A 1 129 ? 36.737 32.490 47.789 1.00 52.73 143 ASP A N 1
ATOM 988 C CA . ASP A 1 129 ? 36.642 32.221 49.245 1.00 53.06 143 ASP A CA 1
ATOM 989 C C . ASP A 1 129 ? 35.174 31.928 49.646 1.00 52.36 143 ASP A C 1
ATOM 990 O O . ASP A 1 129 ? 34.302 31.832 48.773 1.00 52.26 143 ASP A O 1
ATOM 995 N N . GLU A 1 130 ? 34.894 31.790 50.939 1.00 51.38 144 GLU A N 1
ATOM 996 C CA . GLU A 1 130 ? 33.557 31.398 51.370 1.00 50.99 144 GLU A CA 1
ATOM 997 C C . GLU A 1 130 ? 32.531 32.412 50.896 1.00 50.74 144 GLU A C 1
ATOM 998 O O . GLU A 1 130 ? 31.459 32.038 50.413 1.00 50.80 144 GLU A O 1
ATOM 1004 N N . LYS A 1 131 ? 32.863 33.685 51.034 1.00 50.24 145 LYS A N 1
ATOM 1005 C CA . LYS A 1 131 ? 31.959 34.755 50.680 1.00 50.30 145 LYS A CA 1
ATOM 1006 C C . LYS A 1 131 ? 31.670 34.731 49.167 1.00 49.47 145 LYS A C 1
ATOM 1007 O O . LYS A 1 131 ? 30.580 35.053 48.740 1.00 48.66 145 LYS A O 1
ATOM 1013 N N . ASP A 1 132 ? 32.648 34.345 48.357 1.00 48.93 146 ASP A N 1
ATOM 1014 C CA . ASP A 1 132 ? 32.413 34.179 46.929 1.00 48.61 146 ASP A CA 1
ATOM 1015 C C . ASP A 1 132 ? 31.492 32.987 46.645 1.00 47.52 146 ASP A C 1
ATOM 1016 O O . ASP A 1 132 ? 30.633 33.067 45.787 1.00 47.69 146 ASP A O 1
ATOM 1021 N N . TYR A 1 133 ? 31.670 31.884 47.349 1.00 46.14 147 TYR A N 1
ATOM 1022 C CA . TYR A 1 133 ? 30.836 30.739 47.108 1.00 45.79 147 TYR A CA 1
ATOM 1023 C C . TYR A 1 133 ? 29.384 31.046 47.447 1.00 46.16 147 TYR A C 1
ATOM 1024 O O . TYR A 1 133 ? 28.479 30.680 46.709 1.00 46.31 147 TYR A O 1
ATOM 1033 N N . MET A 1 134 ? 29.151 31.752 48.542 1.00 46.64 148 MET A N 1
ATOM 1034 C CA . MET A 1 134 ? 27.785 31.963 49.009 1.00 46.30 148 MET A CA 1
ATOM 1035 C C . MET A 1 134 ? 27.106 33.044 48.204 1.00 46.33 148 MET A C 1
ATOM 1036 O O . MET A 1 134 ? 25.974 33.374 48.476 1.00 47.15 148 MET A O 1
ATOM 1041 N N . GLY A 1 135 ? 27.790 33.606 47.210 1.00 46.42 149 GLY A N 1
ATOM 1042 C CA . GLY A 1 135 ? 27.120 34.452 46.201 1.00 46.14 149 GLY A CA 1
ATOM 1043 C C . GLY A 1 135 ? 26.477 33.574 45.135 1.00 45.90 149 GLY A C 1
ATOM 1044 O O . GLY A 1 135 ? 25.350 33.779 44.742 1.00 46.48 149 GLY A O 1
ATOM 1045 N N . TRP A 1 136 ? 27.188 32.562 44.680 1.00 45.81 150 TRP A N 1
ATOM 1046 C CA . TRP A 1 136 ? 26.616 31.638 43.698 1.00 45.95 150 TRP A CA 1
ATOM 1047 C C . TRP A 1 136 ? 25.589 30.721 44.323 1.00 46.17 150 TRP A C 1
ATOM 1048 O O . TRP A 1 136 ? 24.534 30.484 43.746 1.00 46.23 150 TRP A O 1
ATOM 1059 N N . PHE A 1 137 ? 25.927 30.194 45.499 1.00 47.40 151 PHE A N 1
ATOM 1060 C CA . PHE A 1 137 ? 25.065 29.278 46.269 1.00 47.82 151 PHE A CA 1
ATOM 1061 C C . PHE A 1 137 ? 24.099 30.036 47.214 1.00 49.60 151 PHE A C 1
ATOM 1062 O O . PHE A 1 137 ? 23.914 29.679 48.382 1.00 49.25 151 PHE A O 1
ATOM 1070 N N . SER A 1 138 ? 23.433 31.049 46.659 1.00 51.31 152 SER A N 1
ATOM 1071 C CA . SER A 1 138 ? 22.717 32.029 47.446 1.00 52.98 152 SER A CA 1
ATOM 1072 C C . SER A 1 138 ? 21.448 31.483 48.125 1.00 53.66 152 SER A C 1
ATOM 1073 O O . SER A 1 138 ? 20.919 32.121 49.039 1.00 54.90 152 SER A O 1
ATOM 1076 N N . ASN A 1 139 ? 20.957 30.333 47.690 1.00 53.52 153 ASN A N 1
ATOM 1077 C CA . ASN A 1 139 ? 19.828 29.679 48.360 1.00 54.07 153 ASN A CA 1
ATOM 1078 C C . ASN A 1 139 ? 20.245 28.700 49.467 1.00 52.87 153 ASN A C 1
ATOM 1079 O O . ASN A 1 139 ? 19.464 27.860 49.901 1.00 51.97 153 ASN A O 1
ATOM 1084 N N . PHE A 1 140 ? 21.485 28.824 49.909 1.00 52.13 154 PHE A N 1
ATOM 1085 C CA . PHE A 1 140 ? 22.048 27.915 50.845 1.00 51.86 154 PHE A CA 1
ATOM 1086 C C . PHE A 1 140 ? 22.664 28.659 52.026 1.00 52.18 154 PHE A C 1
ATOM 1087 O O . PHE A 1 140 ? 22.882 29.856 51.985 1.00 52.00 154 PHE A O 1
ATOM 1095 N N . VAL A 1 141 ? 22.957 27.913 53.076 1.00 53.00 155 VAL A N 1
ATOM 1096 C CA . VAL A 1 141 ? 23.660 28.429 54.240 1.00 53.91 155 VAL A CA 1
ATOM 1097 C C . VAL A 1 141 ? 24.676 27.392 54.678 1.00 54.68 155 VAL A C 1
ATOM 1098 O O . VAL A 1 141 ? 24.485 26.195 54.456 1.00 54.48 155 VAL A O 1
ATOM 1102 N N . VAL A 1 142 ? 25.762 27.861 55.286 1.00 55.81 156 VAL A N 1
ATOM 1103 C CA . VAL A 1 142 ? 26.800 26.981 55.787 1.00 56.42 156 VAL A CA 1
ATOM 1104 C C . VAL A 1 142 ? 26.332 26.346 57.090 1.00 57.64 156 VAL A C 1
ATOM 1105 O O . VAL A 1 142 ? 25.814 27.042 57.960 1.00 57.47 156 VAL A O 1
ATOM 1109 N N . GLU A 1 143 ? 26.504 25.027 57.180 1.00 58.72 157 GLU A N 1
ATOM 1110 C CA . GLU A 1 143 ? 26.132 24.223 58.331 1.00 59.59 157 GLU A CA 1
ATOM 1111 C C . GLU A 1 143 ? 27.398 23.781 59.130 1.00 60.28 157 GLU A C 1
ATOM 1112 O O . GLU A 1 143 ? 27.339 23.624 60.357 1.00 60.61 157 GLU A O 1
ATOM 1118 N N . LYS A 1 144 ? 28.520 23.544 58.440 1.00 60.10 158 LYS A N 1
ATOM 1119 C CA . LYS A 1 144 ? 29.801 23.265 59.094 1.00 60.37 158 LYS A CA 1
ATOM 1120 C C . LYS A 1 144 ? 30.932 23.845 58.276 1.00 59.26 158 LYS A C 1
ATOM 1121 O O . LYS A 1 144 ? 30.782 24.023 57.079 1.00 59.38 158 LYS A O 1
ATOM 1127 N N . ARG A 1 145 ? 32.071 24.085 58.916 1.00 58.11 159 ARG A N 1
ATOM 1128 C CA . ARG A 1 145 ? 33.325 24.355 58.219 1.00 57.73 159 ARG A CA 1
ATOM 1129 C C . ARG A 1 145 ? 34.363 23.303 58.583 1.00 57.32 159 ARG A C 1
ATOM 1130 O O . ARG A 1 145 ? 34.198 22.580 59.548 1.00 56.43 159 ARG A O 1
ATOM 1138 N N . PHE A 1 146 ? 35.432 23.196 57.808 1.00 57.27 160 PHE A N 1
ATOM 1139 C CA . PHE A 1 146 ? 36.476 22.236 58.155 1.00 57.72 160 PHE A CA 1
ATOM 1140 C C . PHE A 1 146 ? 37.723 22.572 57.408 1.00 58.63 160 PHE A C 1
ATOM 1141 O O . PHE A 1 146 ? 37.687 23.435 56.563 1.00 58.85 160 PHE A O 1
ATOM 1149 N N . ASN A 1 147 ? 38.831 21.922 57.734 1.00 60.03 161 ASN A N 1
ATOM 1150 C CA . ASN A 1 147 ? 40.121 22.307 57.182 1.00 61.48 161 ASN A CA 1
ATOM 1151 C C . ASN A 1 147 ? 40.878 21.101 56.592 1.00 62.34 161 ASN A C 1
ATOM 1152 O O . ASN A 1 147 ? 41.688 20.468 57.265 1.00 62.62 161 ASN A O 1
ATOM 1157 N N . PRO A 1 148 ? 40.614 20.797 55.307 1.00 62.94 162 PRO A N 1
ATOM 1158 C CA . PRO A 1 148 ? 41.189 19.660 54.594 1.00 63.02 162 PRO A CA 1
ATOM 1159 C C . PRO A 1 148 ? 42.719 19.636 54.586 1.00 63.26 162 PRO A C 1
ATOM 1160 O O . PRO A 1 148 ? 43.318 18.566 54.772 1.00 63.57 162 PRO A O 1
ATOM 1164 N N . THR A 1 149 ? 43.331 20.787 54.289 1.00 62.95 163 THR A N 1
ATOM 1165 C CA . THR A 1 149 ? 44.757 20.996 54.491 1.00 62.75 163 THR A CA 1
ATOM 1166 C C . THR A 1 149 ? 44.934 22.426 54.997 1.00 62.84 163 THR A C 1
ATOM 1167 O O . THR A 1 149 ? 43.949 23.139 55.177 1.00 62.49 163 THR A O 1
ATOM 1171 N N . PRO A 1 150 ? 46.183 22.833 55.298 1.00 63.39 164 PRO A N 1
ATOM 1172 C CA . PRO A 1 150 ? 46.373 24.261 55.621 1.00 63.27 164 PRO A CA 1
ATOM 1173 C C . PRO A 1 150 ? 46.021 25.200 54.464 1.00 62.64 164 PRO A C 1
ATOM 1174 O O . PRO A 1 150 ? 45.656 26.356 54.711 1.00 62.67 164 PRO A O 1
ATOM 1178 N N . TYR A 1 151 ? 46.122 24.717 53.222 1.00 62.09 165 TYR A N 1
ATOM 1179 C CA . TYR A 1 151 ? 45.903 25.584 52.044 1.00 61.67 165 TYR A CA 1
ATOM 1180 C C . TYR A 1 151 ? 44.493 25.538 51.454 1.00 59.44 165 TYR A C 1
ATOM 1181 O O . TYR A 1 151 ? 44.263 26.140 50.416 1.00 59.70 165 TYR A O 1
ATOM 1190 N N . HIS A 1 152 ? 43.563 24.833 52.107 1.00 56.89 166 HIS A N 1
ATOM 1191 C CA . HIS A 1 152 ? 42.208 24.631 51.592 1.00 54.59 166 HIS A CA 1
ATOM 1192 C C . HIS A 1 152 ? 41.199 24.927 52.680 1.00 52.74 166 HIS A C 1
ATOM 1193 O O . HIS A 1 152 ? 41.539 24.993 53.850 1.00 52.04 166 HIS A O 1
ATOM 1200 N N . PHE A 1 153 ? 39.951 25.111 52.274 1.00 50.41 167 PHE A N 1
ATOM 1201 C CA . PHE A 1 153 ? 38.885 25.232 53.212 1.00 48.85 167 PHE A CA 1
ATOM 1202 C C . PHE A 1 153 ? 37.760 24.346 52.777 1.00 47.90 167 PHE A C 1
ATOM 1203 O O . PHE A 1 153 ? 37.786 23.803 51.679 1.00 47.99 167 PHE A O 1
ATOM 1211 N N . GLY A 1 154 ? 36.799 24.167 53.671 1.00 46.17 168 GLY A N 1
ATOM 1212 C CA . GLY A 1 154 ? 35.702 23.248 53.433 1.00 44.98 168 GLY A CA 1
ATOM 1213 C C . GLY A 1 154 ? 34.427 23.768 54.043 1.00 44.08 168 GLY A C 1
ATOM 1214 O O . GLY A 1 154 ? 34.446 24.354 55.127 1.00 43.82 168 GLY A O 1
ATOM 1215 N N . LEU A 1 155 ? 33.328 23.580 53.319 1.00 43.09 169 LEU A N 1
ATOM 1216 C CA . LEU A 1 155 ? 32.019 23.955 53.777 1.00 42.44 169 LEU A CA 1
ATOM 1217 C C . LEU A 1 155 ? 31.094 22.803 53.565 1.00 42.75 169 LEU A C 1
ATOM 1218 O O . LEU A 1 155 ? 31.310 22.026 52.661 1.00 43.74 169 LEU A O 1
ATOM 1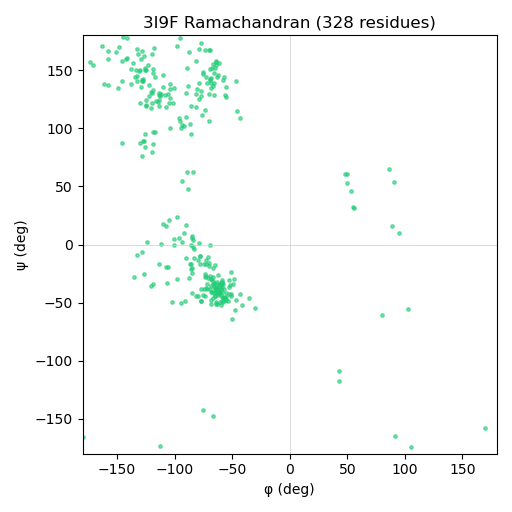223 N N . VAL A 1 156 ? 30.090 22.676 54.420 1.00 43.00 170 VAL A N 1
ATOM 1224 C CA . VAL A 1 156 ? 28.991 21.799 54.182 1.00 43.56 170 VAL A CA 1
ATOM 1225 C C . VAL A 1 156 ? 27.789 22.707 54.218 1.00 45.38 170 VAL A C 1
ATOM 1226 O O . VAL A 1 156 ? 27.600 23.493 55.161 1.00 46.45 170 VAL A O 1
ATOM 1230 N N . LEU A 1 157 ? 26.994 22.619 53.161 1.00 46.28 171 LEU A N 1
ATOM 1231 C CA . LEU A 1 157 ? 26.012 23.609 52.858 1.00 46.92 171 LEU A CA 1
ATOM 1232 C C . LEU A 1 157 ? 24.675 22.934 52.883 1.00 48.02 171 LEU A C 1
ATOM 1233 O O . LEU A 1 157 ? 24.582 21.761 52.583 1.00 46.49 171 LEU A O 1
ATOM 1238 N N . LYS A 1 158 ? 23.647 23.704 53.222 1.00 50.18 172 LYS A N 1
ATOM 1239 C CA . LYS A 1 158 ? 22.280 23.238 53.183 1.00 52.05 172 LYS A CA 1
ATOM 1240 C C . LYS A 1 158 ? 21.341 24.321 52.699 1.00 53.13 172 LYS A C 1
ATOM 1241 O O . LYS A 1 158 ? 21.641 25.498 52.735 1.00 52.05 172 LYS A O 1
ATOM 1247 N N . ARG A 1 159 ? 20.183 23.893 52.236 1.00 55.67 173 ARG A N 1
ATOM 1248 C CA . ARG A 1 159 ? 19.221 24.811 51.640 1.00 58.05 173 ARG A CA 1
ATOM 1249 C C . ARG A 1 159 ? 18.648 25.736 52.723 1.00 60.16 173 ARG A C 1
ATOM 1250 O O . ARG A 1 159 ? 18.366 25.278 53.826 1.00 60.54 173 ARG A O 1
ATOM 1258 N N . LYS A 1 160 ? 18.481 27.018 52.416 1.00 62.79 174 LYS A N 1
ATOM 1259 C CA . LYS A 1 160 ? 17.706 27.911 53.275 1.00 65.15 174 LYS A CA 1
ATOM 1260 C C . LYS A 1 160 ? 16.305 27.327 53.451 1.00 67.73 174 LYS A C 1
ATOM 1261 O O . LYS A 1 160 ? 15.653 26.987 52.446 1.00 68.67 174 LYS A O 1
ATOM 1267 N N . THR A 1 161 ? 15.851 27.203 54.708 1.00 70.17 175 THR A N 1
ATOM 1268 C CA . THR A 1 161 ? 14.460 26.846 55.008 1.00 71.78 175 THR A CA 1
ATOM 1269 C C . THR A 1 161 ? 13.591 27.866 54.280 1.00 73.10 175 THR A C 1
ATOM 1270 O O . THR A 1 161 ? 13.831 29.079 54.414 1.00 73.46 175 THR A O 1
ATOM 1272 N N . SER A 1 162 ? 12.633 27.383 53.478 1.00 74.24 176 SER A N 1
ATOM 1273 C CA . SER A 1 162 ? 11.719 28.270 52.702 1.00 75.04 176 SER A CA 1
ATOM 1274 C C . SER A 1 162 ? 10.288 28.215 53.241 1.00 75.33 176 SER A C 1
ATOM 1275 O O . SER A 1 162 ? 9.821 27.155 53.698 1.00 75.39 176 SER A O 1
ATOM 1278 N N . GLU A 1 163 ? 9.595 29.353 53.175 1.00 75.40 177 GLU A N 1
ATOM 1279 C CA . GLU A 1 163 ? 8.182 29.412 53.580 1.00 75.48 177 GLU A CA 1
ATOM 1280 C C . GLU A 1 163 ? 7.230 29.705 52.400 1.00 74.57 177 GLU A C 1
ATOM 1281 O O . GLU A 1 163 ? 6.013 29.489 52.529 1.00 74.33 177 GLU A O 1
ATOM 1287 N N . GLY A 1 164 ? 7.771 30.195 51.273 1.00 72.84 178 GLY A N 1
ATOM 1288 C CA . GLY A 1 164 ? 6.953 30.545 50.106 1.00 71.40 178 GLY A CA 1
ATOM 1289 C C . GLY A 1 164 ? 6.313 29.317 49.466 1.00 69.99 178 GLY A C 1
ATOM 1290 O O . GLY A 1 164 ? 5.973 28.344 50.167 1.00 69.89 178 GLY A O 1
ATOM 1291 N N . HIS A 1 165 ? 6.136 29.355 48.141 1.00 67.49 179 HIS A N 1
ATOM 1292 C CA . HIS A 1 165 ? 5.808 28.135 47.389 1.00 65.57 179 HIS A CA 1
ATOM 1293 C C . HIS A 1 165 ? 7.032 27.213 47.372 1.00 62.31 179 HIS A C 1
ATOM 1294 O O . HIS A 1 165 ? 8.127 27.632 47.728 1.00 61.47 179 HIS A O 1
ATOM 1301 N N . HIS A 1 166 ? 6.827 25.961 46.962 1.00 59.05 180 HIS A N 1
ATOM 1302 C CA . HIS A 1 166 ? 7.912 25.003 46.761 1.00 56.27 180 HIS A CA 1
ATOM 1303 C C . HIS A 1 166 ? 7.836 24.419 45.337 1.00 55.03 180 HIS A C 1
ATOM 1304 O O . HIS A 1 166 ? 7.309 23.327 45.110 1.00 54.34 180 HIS A O 1
ATOM 1311 N N . HIS A 1 167 ? 8.411 25.153 44.388 1.00 53.86 181 HIS A N 1
ATOM 1312 C CA . HIS A 1 167 ? 8.380 24.745 42.979 1.00 53.05 181 HIS A CA 1
ATOM 1313 C C . HIS A 1 167 ? 9.395 23.629 42.571 1.00 52.29 181 HIS A C 1
ATOM 1314 O O . HIS A 1 167 ? 9.217 22.985 41.540 1.00 51.94 181 HIS A O 1
ATOM 1321 N N . HIS A 1 168 ? 10.409 23.378 43.401 1.00 51.56 182 HIS A N 1
ATOM 1322 C CA . HIS A 1 168 ? 11.320 22.236 43.229 1.00 50.95 182 HIS A CA 1
ATOM 1323 C C . HIS A 1 168 ? 10.519 20.948 42.923 1.00 51.44 182 HIS A C 1
ATOM 1324 O O . HIS A 1 168 ? 9.737 20.516 43.750 1.00 52.12 182 HIS A O 1
ATOM 1331 N N . HIS A 1 169 ? 10.673 20.374 41.731 1.00 51.62 183 HIS A N 1
ATOM 1332 C CA . HIS A 1 169 ? 9.891 19.214 41.335 1.00 52.54 183 HIS A CA 1
ATOM 1333 C C . HIS A 1 169 ? 10.385 17.998 42.090 1.00 53.14 183 HIS A C 1
ATOM 1334 O O . HIS A 1 169 ? 11.580 17.877 42.333 1.00 53.20 183 HIS A O 1
ATOM 1341 N N . HIS A 1 170 ? 9.477 17.101 42.462 1.00 53.98 184 HIS A N 1
ATOM 1342 C CA . HIS A 1 170 ? 9.876 15.806 42.976 1.00 55.07 184 HIS A CA 1
ATOM 1343 C C . HIS A 1 170 ? 9.339 14.769 42.002 1.00 56.24 184 HIS A C 1
ATOM 1344 O O . HIS A 1 170 ? 9.868 13.665 41.941 1.00 58.31 184 HIS A O 1
ATOM 1351 N N . SER B 1 2 ? -1.029 -11.072 29.313 1.00 74.83 16 SER B N 1
ATOM 1352 C CA . SER B 1 2 ? 0.283 -10.997 28.633 1.00 74.49 16 SER B CA 1
ATOM 1353 C C . SER B 1 2 ? 0.259 -11.825 27.345 1.00 74.30 16 SER B C 1
ATOM 1354 O O . SER B 1 2 ? 0.260 -13.061 27.375 1.00 74.34 16 SER B O 1
ATOM 1356 N N . LEU B 1 3 ? 0.218 -11.128 26.214 1.00 73.90 17 LEU B N 1
ATOM 1357 C CA . LEU B 1 3 ? 0.427 -11.744 24.906 1.00 73.59 17 LEU B CA 1
ATOM 1358 C C . LEU B 1 3 ? 1.892 -12.202 24.778 1.00 73.36 17 LEU B C 1
ATOM 1359 O O . LEU B 1 3 ? 2.161 -13.339 24.404 1.00 73.33 17 LEU B O 1
ATOM 1364 N N . GLU B 1 4 ? 2.837 -11.330 25.120 1.00 73.09 18 GLU B N 1
ATOM 1365 C CA . GLU B 1 4 ? 4.253 -11.704 25.091 1.00 73.04 18 GLU B CA 1
ATOM 1366 C C . GLU B 1 4 ? 4.607 -12.474 26.400 1.00 72.67 18 GLU B C 1
ATOM 1367 O O . GLU B 1 4 ? 4.240 -12.039 27.500 1.00 72.62 18 GLU B O 1
ATOM 1373 N N . ARG B 1 5 ? 5.249 -13.646 26.267 1.00 72.11 19 ARG B N 1
ATOM 1374 C CA . ARG B 1 5 ? 5.743 -14.445 27.423 1.00 71.34 19 ARG B CA 1
ATOM 1375 C C . ARG B 1 5 ? 7.282 -14.597 27.298 1.00 70.46 19 ARG B C 1
ATOM 1376 O O . ARG B 1 5 ? 7.784 -15.638 26.848 1.00 69.60 19 ARG B O 1
ATOM 1378 N N . PRO B 1 6 ? 8.031 -13.542 27.692 1.00 69.75 20 PRO B N 1
ATOM 1379 C CA . PRO B 1 6 ? 9.464 -13.395 27.367 1.00 69.28 20 PRO B CA 1
ATOM 1380 C C . PRO B 1 6 ? 10.376 -14.409 28.023 1.00 69.01 20 PRO B C 1
ATOM 1381 O O . PRO B 1 6 ? 11.500 -14.642 27.542 1.00 68.71 20 PRO B O 1
ATOM 1385 N N . GLU B 1 7 ? 9.883 -15.012 29.101 1.00 68.90 21 GLU B N 1
ATOM 1386 C CA . GLU B 1 7 ? 10.507 -16.201 29.700 1.00 68.67 21 GLU B CA 1
ATOM 1387 C C . GLU B 1 7 ? 10.779 -17.323 28.656 1.00 67.95 21 GLU B C 1
ATOM 1388 O O . GLU B 1 7 ? 11.685 -18.142 28.834 1.00 67.42 21 GLU B O 1
ATOM 1390 N N . GLU B 1 8 ? 10.028 -17.318 27.551 1.00 67.79 22 GLU B N 1
ATOM 1391 C CA . GLU B 1 8 ? 10.104 -18.371 26.524 1.00 67.60 22 GLU B CA 1
ATOM 1392 C C . GLU B 1 8 ? 11.162 -18.177 25.431 1.00 66.57 22 GLU B C 1
ATOM 1393 O O . GLU B 1 8 ? 11.497 -19.132 24.702 1.00 66.06 22 GLU B O 1
ATOM 1399 N N . TYR B 1 9 ? 11.682 -16.955 25.291 1.00 65.19 23 TYR B N 1
ATOM 1400 C CA . TYR B 1 9 ? 12.673 -16.681 24.226 1.00 63.76 23 TYR B CA 1
ATOM 1401 C C . TYR B 1 9 ? 13.889 -15.866 24.668 1.00 63.45 23 TYR B C 1
ATOM 1402 O O . TYR B 1 9 ? 14.943 -16.021 24.080 1.00 62.71 23 TYR B O 1
ATOM 1411 N N . LEU B 1 10 ? 13.760 -15.014 25.686 1.00 63.77 24 LEU B N 1
ATOM 1412 C CA . LEU B 1 10 ? 14.931 -14.278 26.192 1.00 64.53 24 LEU B CA 1
ATOM 1413 C C . LEU B 1 10 ? 16.099 -15.167 26.667 1.00 64.97 24 LEU B C 1
ATOM 1414 O O . LEU B 1 10 ? 17.249 -14.938 26.268 1.00 64.67 24 LEU B O 1
ATOM 1419 N N . PRO B 1 11 ? 15.817 -16.182 27.512 1.00 65.75 25 PRO B N 1
ATOM 1420 C CA . PRO B 1 11 ? 16.939 -16.947 28.064 1.00 66.21 25 PRO B CA 1
ATOM 1421 C C . PRO B 1 11 ? 17.809 -17.562 26.994 1.00 66.55 25 PRO B C 1
ATOM 1422 O O . PRO B 1 11 ? 19.031 -17.454 27.051 1.00 66.45 25 PRO B O 1
ATOM 1426 N N . ASN B 1 12 ? 17.191 -18.162 25.992 1.00 67.24 26 ASN B N 1
ATOM 1427 C CA . ASN B 1 12 ? 17.980 -18.707 24.906 1.00 67.84 26 ASN B CA 1
ATOM 1428 C C . ASN B 1 12 ? 18.945 -17.675 24.297 1.00 67.49 26 ASN B C 1
ATOM 1429 O O . ASN B 1 12 ? 20.013 -18.036 23.807 1.00 67.09 26 ASN B O 1
ATOM 1434 N N . ILE B 1 13 ? 18.563 -16.397 24.318 1.00 67.39 27 ILE B N 1
ATOM 1435 C CA . ILE B 1 13 ? 19.411 -15.339 23.770 1.00 67.00 27 ILE B CA 1
ATOM 1436 C C . ILE B 1 13 ? 20.556 -14.994 24.713 1.00 66.76 27 ILE B C 1
ATOM 1437 O O . ILE B 1 13 ? 21.707 -14.927 24.304 1.00 66.07 27 ILE B O 1
ATOM 1442 N N . PHE B 1 14 ? 20.231 -14.794 25.979 1.00 66.96 28 PHE B N 1
ATOM 1443 C CA . PHE B 1 14 ? 21.197 -14.267 26.938 1.00 67.60 28 PHE B CA 1
ATOM 1444 C C . PHE B 1 14 ? 22.047 -15.298 27.699 1.00 69.15 28 PHE B C 1
ATOM 1445 O O . PHE B 1 14 ? 23.026 -14.910 28.364 1.00 69.53 28 PHE B O 1
ATOM 1453 N N . GLU B 1 15 ? 21.680 -16.585 27.613 1.00 70.17 29 GLU B N 1
ATOM 1454 C CA . GLU B 1 15 ? 22.187 -17.616 28.537 1.00 70.67 29 GLU B CA 1
ATOM 1455 C C . GLU B 1 15 ? 23.718 -17.600 28.682 1.00 70.80 29 GLU B C 1
ATOM 1456 O O . GLU B 1 15 ? 24.259 -17.296 29.766 1.00 70.62 29 GLU B O 1
ATOM 1458 N N . GLY B 1 16 ? 24.428 -17.892 27.596 1.00 70.61 30 GLY B N 1
ATOM 1459 C CA . GLY B 1 16 ? 25.896 -17.854 27.676 1.00 70.43 30 GLY B CA 1
ATOM 1460 C C . GLY B 1 16 ? 26.458 -16.573 28.299 1.00 69.80 30 GLY B C 1
ATOM 1461 O O . GLY B 1 16 ? 27.452 -16.611 29.032 1.00 69.59 30 GLY B O 1
ATOM 1462 N N . LYS B 1 17 ? 25.773 -15.452 28.043 1.00 68.97 31 LYS B N 1
ATOM 1463 C CA . LYS B 1 17 ? 26.387 -14.125 28.067 1.00 67.89 31 LYS B CA 1
ATOM 1464 C C . LYS B 1 17 ? 25.642 -13.069 28.937 1.00 66.50 31 LYS B C 1
ATOM 1465 O O . LYS B 1 17 ? 24.950 -12.194 28.392 1.00 67.89 31 LYS B O 1
ATOM 1467 N N . LYS B 1 18 ? 25.772 -13.127 30.268 1.00 63.82 32 LYS B N 1
ATOM 1468 C CA . LYS B 1 18 ? 25.268 -12.043 31.124 1.00 61.40 32 LYS B CA 1
ATOM 1469 C C . LYS B 1 18 ? 26.137 -10.830 30.763 1.00 59.16 32 LYS B C 1
ATOM 1470 O O . LYS B 1 18 ? 27.292 -11.009 30.376 1.00 59.65 32 LYS B O 1
ATOM 1472 N N . GLY B 1 19 ? 25.596 -9.612 30.815 1.00 55.68 33 GLY B N 1
ATOM 1473 C CA . GLY B 1 19 ? 26.382 -8.434 30.376 1.00 52.41 33 GLY B CA 1
ATOM 1474 C C . GLY B 1 19 ? 25.702 -7.075 30.463 1.00 49.36 33 GLY B C 1
ATOM 1475 O O . GLY B 1 19 ? 24.673 -6.908 31.141 1.00 47.81 33 GLY B O 1
ATOM 1476 N N . VAL B 1 20 ? 26.308 -6.091 29.795 1.00 46.26 34 VAL B N 1
ATOM 1477 C CA . VAL B 1 20 ? 25.749 -4.731 29.749 1.00 43.46 34 VAL B CA 1
ATOM 1478 C C . VAL B 1 20 ? 24.660 -4.692 28.666 1.00 41.20 34 VAL B C 1
ATOM 1479 O O . VAL B 1 20 ? 24.940 -4.955 27.499 1.00 40.22 34 VAL B O 1
ATOM 1483 N N . ILE B 1 21 ? 23.436 -4.398 29.079 1.00 38.57 35 ILE B N 1
ATOM 1484 C CA . ILE B 1 21 ? 22.273 -4.433 28.222 1.00 38.45 35 ILE B CA 1
ATOM 1485 C C . ILE B 1 21 ? 21.637 -3.041 28.125 1.00 36.87 35 ILE B C 1
ATOM 1486 O O . ILE B 1 21 ? 21.628 -2.286 29.096 1.00 36.91 35 ILE B O 1
ATOM 1491 N N . VAL B 1 22 ? 21.055 -2.720 26.982 1.00 35.35 36 VAL B N 1
ATOM 1492 C CA . VAL B 1 22 ? 20.315 -1.488 26.843 1.00 34.70 36 VAL B CA 1
ATOM 1493 C C . VAL B 1 22 ? 18.951 -1.834 26.374 1.00 34.93 36 VAL B C 1
ATOM 1494 O O . VAL B 1 22 ? 18.853 -2.491 25.379 1.00 35.11 36 VAL B O 1
ATOM 1498 N N . ASP B 1 23 ? 17.905 -1.417 27.092 1.00 35.67 37 ASP B N 1
ATOM 1499 C CA . ASP B 1 23 ? 16.513 -1.480 26.589 1.00 37.38 37 ASP B CA 1
ATOM 1500 C C . ASP B 1 23 ? 16.196 -0.114 25.932 1.00 37.24 37 ASP B C 1
ATOM 1501 O O . ASP B 1 23 ? 15.941 0.901 26.611 1.00 36.90 37 ASP B O 1
ATOM 1506 N N . TYR B 1 24 ? 16.232 -0.103 24.610 1.00 37.75 38 TYR B N 1
ATOM 1507 C CA . TYR B 1 24 ? 16.147 1.132 23.804 1.00 38.15 38 TYR B CA 1
ATOM 1508 C C . TYR B 1 24 ? 14.686 1.349 23.370 1.00 38.98 38 TY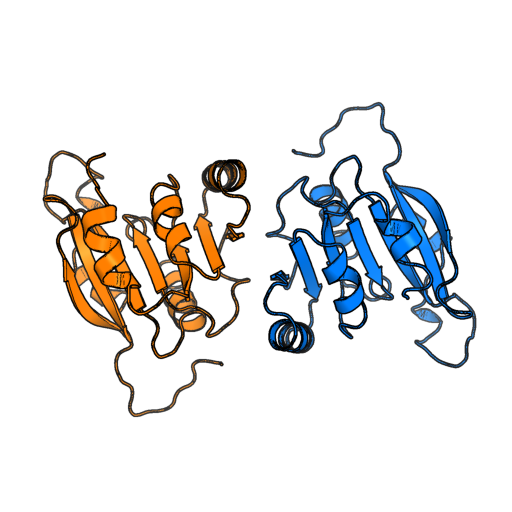R B C 1
ATOM 1509 O O . TYR B 1 24 ? 14.172 0.656 22.513 1.00 37.66 38 TYR B O 1
ATOM 1518 N N . GLY B 1 25 ? 14.023 2.312 23.980 1.00 41.52 39 GLY B N 1
ATOM 1519 C CA . GLY B 1 25 ? 12.610 2.509 23.773 1.00 44.35 39 GLY B CA 1
ATOM 1520 C C . GLY B 1 25 ? 11.893 1.597 24.741 1.00 46.83 39 GLY B C 1
ATOM 1521 O O . GLY B 1 25 ? 11.245 0.657 24.353 1.00 47.16 39 GLY B O 1
ATOM 1522 N N . CYS B 1 26 ? 12.061 1.870 26.024 1.00 50.57 40 CYS B N 1
ATOM 1523 C CA . CYS B 1 26 ? 11.634 0.934 27.068 1.00 53.64 40 CYS B CA 1
ATOM 1524 C C . CYS B 1 26 ? 10.180 1.117 27.416 1.00 55.21 40 CYS B C 1
ATOM 1525 O O . CYS B 1 26 ? 9.566 0.185 27.898 1.00 55.01 40 CYS B O 1
ATOM 1528 N N . GLY B 1 27 ? 9.655 2.320 27.174 1.00 57.69 41 GLY B N 1
ATOM 1529 C CA . GLY B 1 27 ? 8.231 2.635 27.316 1.00 59.06 41 GLY B CA 1
ATOM 1530 C C . GLY B 1 27 ? 7.570 2.065 28.556 1.00 60.77 41 GLY B C 1
ATOM 1531 O O . GLY B 1 27 ? 7.942 2.367 29.708 1.00 60.31 41 GLY B O 1
ATOM 1532 N N . ASN B 1 28 ? 6.603 1.197 28.271 1.00 63.05 42 ASN B N 1
ATOM 1533 C CA . ASN B 1 28 ? 5.890 0.382 29.259 1.00 64.89 42 ASN B CA 1
ATOM 1534 C C . ASN B 1 28 ? 6.799 -0.099 30.444 1.00 64.58 42 ASN B C 1
ATOM 1535 O O . ASN B 1 28 ? 6.427 0.042 31.618 1.00 65.35 42 ASN B O 1
ATOM 1540 N N . GLY B 1 29 ? 7.999 -0.599 30.130 1.00 64.03 43 GLY B N 1
ATOM 1541 C CA . GLY B 1 29 ? 8.930 -1.144 31.143 1.00 63.16 43 GLY B CA 1
ATOM 1542 C C . GLY B 1 29 ? 8.659 -2.622 31.353 1.00 62.26 43 GLY B C 1
ATOM 1543 O O . GLY B 1 29 ? 9.096 -3.226 32.324 1.00 62.40 43 GLY B O 1
ATOM 1544 N N . PHE B 1 30 ? 7.932 -3.196 30.407 1.00 61.32 44 PHE B N 1
ATOM 1545 C CA . PHE B 1 30 ? 7.556 -4.573 30.439 1.00 60.44 44 PHE B CA 1
ATOM 1546 C C . PHE B 1 30 ? 8.766 -5.470 30.510 1.00 60.00 44 PHE B C 1
ATOM 1547 O O . PHE B 1 30 ? 8.817 -6.375 31.317 1.00 60.64 44 PHE B O 1
ATOM 1555 N N . TYR B 1 31 ? 9.759 -5.205 29.690 1.00 59.81 45 TYR B N 1
ATOM 1556 C CA . TYR B 1 31 ? 10.873 -6.139 29.556 1.00 59.49 45 TYR B CA 1
ATOM 1557 C C . TYR B 1 31 ? 11.920 -6.062 30.669 1.00 60.14 45 TYR B C 1
ATOM 1558 O O . TYR B 1 31 ? 12.769 -6.964 30.790 1.00 59.95 45 TYR B O 1
ATOM 1567 N N . CYS B 1 32 ? 11.870 -5.001 31.464 1.00 60.68 46 CYS B N 1
ATOM 1568 C CA . CYS B 1 32 ? 12.886 -4.762 32.484 1.00 62.03 46 CYS B CA 1
ATOM 1569 C C . CYS B 1 32 ? 13.110 -5.894 33.500 1.00 61.77 46 CYS B C 1
ATOM 1570 O O . CYS B 1 32 ? 14.255 -6.255 33.755 1.00 61.54 46 CYS B O 1
ATOM 1573 N N . LYS B 1 33 ? 12.044 -6.482 34.054 1.00 61.87 47 LYS B N 1
ATOM 1574 C CA . LYS B 1 33 ? 12.230 -7.553 35.040 1.00 61.65 47 LYS B CA 1
ATOM 1575 C C . LYS B 1 33 ? 12.861 -8.766 34.411 1.00 60.36 47 LYS B C 1
ATOM 1576 O O . LYS B 1 33 ? 13.673 -9.444 35.032 1.00 60.19 47 LYS B O 1
ATOM 1582 N N . TYR B 1 34 ? 12.548 -9.012 33.152 1.00 59.08 48 TYR B N 1
ATOM 1583 C CA . TYR B 1 34 ? 13.157 -10.139 32.476 1.00 58.14 48 TYR B CA 1
ATOM 1584 C C . TYR B 1 34 ? 14.618 -9.851 32.181 1.00 56.78 48 TYR B C 1
ATOM 1585 O O . TYR B 1 34 ? 15.449 -10.718 32.347 1.00 57.55 48 TYR B O 1
ATOM 1594 N N . LEU B 1 35 ? 14.952 -8.624 31.808 1.00 55.65 49 LEU B N 1
ATOM 1595 C CA . LEU B 1 35 ? 16.358 -8.248 31.522 1.00 54.53 49 LEU B CA 1
ATOM 1596 C C . LEU B 1 35 ? 17.236 -8.108 32.772 1.00 54.35 49 LEU B C 1
ATOM 1597 O O . LEU B 1 35 ? 18.453 -8.268 32.712 1.00 53.47 49 LEU B O 1
ATOM 1602 N N . LEU B 1 36 ? 16.623 -7.757 33.893 1.00 54.79 50 LEU B N 1
ATOM 1603 C CA . LEU B 1 36 ? 17.350 -7.646 35.155 1.00 55.48 50 LEU B CA 1
ATOM 1604 C C . LEU B 1 36 ? 18.073 -8.943 35.541 1.00 56.57 50 LEU B C 1
ATOM 1605 O O . LEU B 1 36 ? 19.218 -8.905 36.011 1.00 56.94 50 LEU B O 1
ATOM 1610 N N . GLU B 1 37 ? 17.450 -10.090 35.279 1.00 57.25 51 GLU B N 1
ATOM 1611 C CA . GLU B 1 37 ? 18.098 -11.357 35.608 1.00 57.98 51 GLU B CA 1
ATOM 1612 C C . GLU B 1 37 ? 19.325 -11.650 34.710 1.00 57.27 51 GLU B C 1
ATOM 1613 O O . GLU B 1 37 ? 19.972 -12.658 34.893 1.00 57.24 51 GLU B O 1
ATOM 1619 N N . PHE B 1 38 ? 19.656 -10.771 33.760 1.00 56.50 52 PHE B N 1
ATOM 1620 C CA . PHE B 1 38 ? 20.777 -11.022 32.836 1.00 56.02 52 PHE B CA 1
ATOM 1621 C C . PHE B 1 38 ? 21.801 -9.893 32.723 1.00 54.97 52 PHE B C 1
ATOM 1622 O O . PHE B 1 38 ? 22.823 -10.058 32.050 1.00 53.77 52 PHE B O 1
ATOM 1630 N N . ALA B 1 39 ? 21.528 -8.755 33.361 1.00 54.27 53 ALA B N 1
ATOM 1631 C CA . ALA B 1 39 ? 22.294 -7.539 33.125 1.00 53.59 53 ALA B CA 1
ATOM 1632 C C . ALA B 1 39 ? 23.264 -7.230 34.271 1.00 52.95 53 ALA B C 1
ATOM 1633 O O . ALA B 1 39 ? 22.832 -7.078 35.432 1.00 53.05 53 ALA B O 1
ATOM 1635 N N . THR B 1 40 ? 24.559 -7.133 33.933 1.00 51.60 54 THR B N 1
ATOM 1636 C CA . THR B 1 40 ? 25.559 -6.518 34.812 1.00 50.25 54 THR B CA 1
ATOM 1637 C C . THR B 1 40 ? 25.250 -5.027 34.955 1.00 49.54 54 THR B C 1
ATOM 1638 O O . THR B 1 40 ? 25.374 -4.485 36.038 1.00 50.48 54 THR B O 1
ATOM 1642 N N . LYS B 1 41 ? 24.875 -4.359 33.865 1.00 48.20 55 LYS B N 1
ATOM 1643 C CA . LYS B 1 41 ? 24.216 -3.045 33.917 1.00 47.04 55 LYS B CA 1
ATOM 1644 C C . LYS B 1 41 ? 23.008 -3.032 33.012 1.00 44.90 55 LYS B C 1
ATOM 1645 O O . LYS B 1 41 ? 23.043 -3.598 31.943 1.00 43.79 55 LYS B O 1
ATOM 1651 N N . LEU B 1 42 ? 21.963 -2.329 33.421 1.00 43.32 56 LEU B N 1
ATOM 1652 C CA . LEU B 1 42 ? 20.769 -2.185 32.611 1.00 42.30 56 LEU B CA 1
ATOM 1653 C C . LEU B 1 42 ? 20.475 -0.711 32.414 1.00 41.74 56 LEU B C 1
ATOM 1654 O O . LEU B 1 42 ? 20.254 0.028 33.396 1.00 41.04 56 LEU B O 1
ATOM 1659 N N . TYR B 1 43 ? 20.479 -0.301 31.144 1.00 40.76 57 TYR B N 1
ATOM 1660 C CA . TYR B 1 43 ? 20.070 1.036 30.760 1.00 40.48 57 TYR B CA 1
ATOM 1661 C C . TYR B 1 43 ? 18.680 0.964 30.143 1.00 41.13 57 TYR B C 1
ATOM 1662 O O . TYR B 1 43 ? 18.424 0.106 29.289 1.00 42.16 57 TYR B O 1
ATOM 1671 N N . CYS B 1 44 ? 17.800 1.861 30.555 1.00 41.33 58 CYS B N 1
ATOM 1672 C CA . CYS B 1 44 ? 16.515 2.074 29.918 1.00 42.49 58 CYS B CA 1
ATOM 1673 C C . CYS B 1 44 ? 16.457 3.454 29.274 1.00 41.28 58 CYS B C 1
ATOM 1674 O O . CYS B 1 44 ? 16.563 4.468 29.963 1.00 40.45 58 CYS B O 1
ATOM 1677 N N . ILE B 1 45 ? 16.265 3.475 27.964 1.00 40.46 59 ILE B N 1
ATOM 1678 C CA . ILE B 1 45 ? 16.132 4.713 27.201 1.00 40.12 59 ILE B CA 1
ATOM 1679 C C . ILE B 1 45 ? 14.693 4.956 26.722 1.00 40.02 59 ILE B C 1
ATOM 1680 O O . ILE B 1 45 ? 14.071 4.103 26.111 1.00 39.35 59 ILE B O 1
ATOM 1685 N N . ASP B 1 46 ? 14.169 6.129 26.998 1.00 40.36 60 ASP B N 1
ATOM 1686 C CA . ASP B 1 46 ? 12.924 6.535 26.388 1.00 41.24 60 ASP B CA 1
ATOM 1687 C C . ASP B 1 46 ? 12.791 8.050 26.411 1.00 40.78 60 ASP B C 1
ATOM 1688 O O . ASP B 1 46 ? 13.127 8.718 27.384 1.00 39.77 60 ASP B O 1
ATOM 1693 N N . ILE B 1 47 ? 12.327 8.575 25.290 1.00 41.37 61 ILE B N 1
ATOM 1694 C CA . ILE B 1 47 ? 12.001 9.978 25.163 1.00 41.65 61 ILE B CA 1
ATOM 1695 C C . ILE B 1 47 ? 10.851 10.369 26.106 1.00 42.42 61 ILE B C 1
ATOM 1696 O O . ILE B 1 47 ? 10.818 11.460 26.610 1.00 42.97 61 ILE B O 1
ATOM 1701 N N . ASN B 1 48 ? 9.930 9.455 26.360 1.00 44.00 62 ASN B N 1
ATOM 1702 C CA . ASN B 1 48 ? 8.789 9.700 27.264 1.00 44.84 62 ASN B CA 1
ATOM 1703 C C . ASN B 1 48 ? 9.227 9.798 28.725 1.00 45.26 62 ASN B C 1
ATOM 1704 O O . ASN B 1 48 ? 9.542 8.795 29.340 1.00 44.22 62 ASN B O 1
ATOM 1709 N N . VAL B 1 49 ? 9.219 11.018 29.263 1.00 47.20 63 VAL B N 1
ATOM 1710 C CA . VAL B 1 49 ? 9.744 11.332 30.625 1.00 48.63 63 VAL B CA 1
ATOM 1711 C C . VAL B 1 49 ? 8.963 10.584 31.743 1.00 49.02 63 VAL B C 1
ATOM 1712 O O . VAL B 1 49 ? 9.551 10.122 32.688 1.00 49.42 63 VAL B O 1
ATOM 1716 N N . ILE B 1 50 ? 7.651 10.453 31.615 1.00 49.56 64 ILE B N 1
ATOM 1717 C CA . ILE B 1 50 ? 6.850 9.737 32.605 1.00 50.15 64 ILE B CA 1
ATOM 1718 C C . ILE B 1 50 ? 7.059 8.210 32.540 1.00 50.15 64 ILE B C 1
ATOM 1719 O O . ILE B 1 50 ? 7.083 7.525 33.581 1.00 50.51 64 ILE B O 1
ATOM 1724 N N . ALA B 1 51 ? 7.218 7.659 31.345 1.00 49.28 65 ALA B N 1
ATOM 1725 C CA . ALA B 1 51 ? 7.521 6.222 31.251 1.00 48.97 65 ALA B CA 1
ATOM 1726 C C . ALA B 1 51 ? 8.759 5.914 32.069 1.00 47.95 65 ALA B C 1
ATOM 1727 O O . ALA B 1 51 ? 8.777 4.934 32.802 1.00 48.41 65 ALA B O 1
ATOM 1729 N N . LEU B 1 52 ? 9.761 6.781 31.999 1.00 47.40 66 LEU B N 1
ATOM 1730 C CA . LEU B 1 52 ? 10.994 6.565 32.744 1.00 46.97 66 LEU B CA 1
ATOM 1731 C C . LEU B 1 52 ? 10.756 6.645 34.245 1.00 47.36 66 LEU B C 1
ATOM 1732 O O . LEU B 1 52 ? 11.372 5.919 35.013 1.00 46.49 66 LEU B O 1
ATOM 1737 N N . LYS B 1 53 ? 9.864 7.532 34.650 1.00 48.05 67 LYS B N 1
ATOM 1738 C CA . LYS B 1 53 ? 9.576 7.731 36.050 1.00 49.57 67 LYS B CA 1
ATOM 1739 C C . LYS B 1 53 ? 9.092 6.413 36.683 1.00 49.89 67 LYS B C 1
ATOM 1740 O O . LYS B 1 53 ? 9.597 6.006 37.731 1.00 49.92 67 LYS B O 1
ATOM 1746 N N . GLU B 1 54 ? 8.136 5.763 36.014 1.00 50.30 68 GLU B N 1
ATOM 1747 C CA . GLU B 1 54 ? 7.590 4.484 36.417 1.00 50.91 68 GLU B CA 1
ATOM 1748 C C . GLU B 1 54 ? 8.660 3.415 36.447 1.00 51.14 68 GLU B C 1
ATOM 1749 O O . GLU B 1 54 ? 8.642 2.568 37.321 1.00 51.19 68 GLU B O 1
ATOM 1755 N N . VAL B 1 55 ? 9.605 3.443 35.517 1.00 51.60 69 VAL B N 1
ATOM 1756 C CA . VAL B 1 55 ? 10.739 2.506 35.599 1.00 51.95 69 VAL B CA 1
ATOM 1757 C C . VAL B 1 55 ? 11.605 2.791 36.838 1.00 52.45 69 VAL B C 1
ATOM 1758 O O . VAL B 1 55 ? 11.947 1.887 37.558 1.00 53.33 69 VAL B O 1
ATOM 1762 N N . LYS B 1 56 ? 11.914 4.044 37.112 1.00 52.90 70 LYS B N 1
ATOM 1763 C CA . LYS B 1 56 ? 12.662 4.412 38.324 1.00 53.71 70 LYS B CA 1
ATOM 1764 C C . LYS B 1 56 ? 11.944 4.012 39.613 1.00 53.37 70 LYS B C 1
ATOM 1765 O O . LYS B 1 56 ? 12.584 3.730 40.584 1.00 53.59 70 LYS B O 1
ATOM 1771 N N . GLU B 1 57 ? 10.622 4.062 39.626 1.00 53.27 71 GLU B N 1
ATOM 1772 C CA . GLU B 1 57 ? 9.860 3.834 40.850 1.00 53.02 71 GLU B CA 1
ATOM 1773 C C . GLU B 1 57 ? 9.898 2.348 41.217 1.00 53.97 71 GLU B C 1
ATOM 1774 O O . GLU B 1 57 ? 9.828 2.012 42.392 1.00 54.53 71 GLU B O 1
ATOM 1780 N N . LYS B 1 58 ? 10.072 1.483 40.214 1.00 55.15 72 LYS B N 1
ATOM 1781 C CA . LYS B 1 58 ? 10.006 0.013 40.361 1.00 56.29 72 LYS B CA 1
ATOM 1782 C C . LYS B 1 58 ? 11.337 -0.749 40.318 1.00 56.42 72 LYS B C 1
ATOM 1783 O O . LYS B 1 58 ? 11.387 -1.924 40.738 1.00 57.47 72 LYS B O 1
ATOM 1789 N N . PHE B 1 59 ? 12.384 -0.121 39.773 1.00 55.60 73 PHE B N 1
ATOM 1790 C CA . PHE B 1 59 ? 13.644 -0.794 39.505 1.00 54.93 73 PHE B CA 1
ATOM 1791 C C . PHE B 1 59 ? 14.809 0.153 39.713 1.00 54.63 73 PHE B C 1
ATOM 1792 O O . PHE B 1 59 ? 15.283 0.765 38.764 1.00 54.99 73 PHE B O 1
ATOM 1800 N N . ASP B 1 60 ? 15.305 0.250 40.939 1.00 54.21 74 ASP B N 1
ATOM 1801 C CA . ASP B 1 60 ? 16.239 1.315 41.306 1.00 53.67 74 ASP B CA 1
ATOM 1802 C C . ASP B 1 60 ? 17.674 1.159 40.750 1.00 52.27 74 ASP B C 1
ATOM 1803 O O . ASP B 1 60 ? 18.407 2.140 40.575 1.00 52.97 74 ASP B O 1
ATOM 1808 N N . SER B 1 61 ? 18.084 -0.066 40.469 1.00 50.07 75 SER B N 1
ATOM 1809 C CA . SER B 1 61 ? 19.370 -0.301 39.830 1.00 48.11 75 SER B CA 1
ATOM 1810 C C . SER B 1 61 ? 19.453 0.154 38.329 1.00 46.30 75 SER B C 1
ATOM 1811 O O . SER B 1 61 ? 20.552 0.295 37.753 1.00 44.56 75 SER B O 1
ATOM 1814 N N . VAL B 1 62 ? 18.289 0.327 37.702 1.00 44.41 76 VAL B N 1
ATOM 1815 C CA . VAL B 1 62 ? 18.204 0.669 36.272 1.00 43.07 76 VAL B CA 1
ATOM 1816 C C . VAL B 1 62 ? 18.764 2.084 36.038 1.00 41.30 76 VAL B C 1
ATOM 1817 O O . VAL B 1 62 ? 18.542 3.006 36.830 1.00 40.22 76 VAL B O 1
ATOM 1821 N N . ILE B 1 63 ? 19.553 2.238 34.992 1.00 39.65 77 ILE B N 1
ATOM 1822 C CA . ILE B 1 63 ? 19.991 3.582 34.639 1.00 38.47 77 ILE B CA 1
ATOM 1823 C C . ILE B 1 63 ? 19.048 4.118 33.538 1.00 37.13 77 ILE B C 1
ATOM 1824 O O . ILE B 1 63 ? 19.059 3.636 32.442 1.00 36.55 77 ILE B O 1
ATOM 1829 N N . THR B 1 64 ? 18.212 5.079 33.882 1.00 36.58 78 THR B N 1
ATOM 1830 C CA . THR B 1 64 ? 17.230 5.666 32.955 1.00 36.40 78 THR B CA 1
ATOM 1831 C C . THR B 1 64 ? 17.840 6.859 32.217 1.00 35.69 78 THR B C 1
ATOM 1832 O O . THR B 1 64 ? 18.413 7.710 32.837 1.00 37.05 78 THR B O 1
ATOM 1836 N N . LEU B 1 65 ? 17.713 6.895 30.891 1.00 34.40 79 LEU B N 1
ATOM 1837 C CA . LEU B 1 65 ? 18.260 7.951 30.086 1.00 33.32 79 LEU B CA 1
ATOM 1838 C C . LEU B 1 65 ? 17.228 8.417 29.080 1.00 32.92 79 LEU B C 1
ATOM 1839 O O . LEU B 1 65 ? 16.495 7.602 28.523 1.00 31.86 79 LEU B O 1
ATOM 1844 N N . SER B 1 66 ? 17.216 9.724 28.803 1.00 32.76 80 SER B N 1
ATOM 1845 C CA . SER B 1 66 ? 16.366 10.283 27.739 1.00 33.30 80 SER B CA 1
ATOM 1846 C C . SER B 1 66 ? 16.900 9.917 26.365 1.00 33.83 80 SER B C 1
ATOM 1847 O O . SER B 1 66 ? 16.191 10.005 25.397 1.00 34.49 80 SER B O 1
ATOM 1850 N N . ASP B 1 67 ? 18.131 9.425 26.307 1.00 34.14 81 ASP B N 1
ATOM 1851 C CA . ASP B 1 67 ? 18.872 9.335 25.092 1.00 35.20 81 ASP B CA 1
ATOM 1852 C C . ASP B 1 67 ? 20.187 8.561 25.394 1.00 34.63 81 ASP B C 1
ATOM 1853 O O . ASP B 1 67 ? 20.655 8.556 26.515 1.00 34.51 81 ASP B O 1
ATOM 1858 N N . PRO B 1 68 ? 20.818 7.955 24.395 1.00 33.80 82 PRO B N 1
ATOM 1859 C CA . PRO B 1 68 ? 21.998 7.168 24.681 1.00 33.71 82 PRO B CA 1
ATOM 1860 C C . PRO B 1 68 ? 23.336 7.922 24.759 1.00 33.78 82 PRO B C 1
ATOM 1861 O O . PRO B 1 68 ? 24.375 7.308 24.970 1.00 34.08 82 PRO B O 1
ATOM 1865 N N . LYS B 1 69 ? 23.322 9.233 24.672 1.00 33.89 83 LYS B N 1
ATOM 1866 C CA . LYS B 1 69 ? 24.552 10.003 24.702 1.00 34.27 83 LYS B CA 1
ATOM 1867 C C . LYS B 1 69 ? 25.551 9.606 25.831 1.00 34.60 83 LYS B C 1
ATOM 1868 O O . LYS B 1 69 ? 26.731 9.455 25.582 1.00 33.79 83 LYS B O 1
ATOM 1874 N N . GLU B 1 70 ? 25.088 9.461 27.064 1.00 35.12 84 GLU B N 1
ATOM 1875 C CA . GLU B 1 70 ? 26.029 9.309 28.190 1.00 35.32 84 GLU B CA 1
ATOM 1876 C C . GLU B 1 70 ? 26.519 7.872 28.393 1.00 35.21 84 GLU B C 1
ATOM 1877 O O . GLU B 1 70 ? 27.338 7.614 29.261 1.00 36.34 84 GLU B O 1
ATOM 1883 N N . ILE B 1 71 ? 26.015 6.950 27.572 1.00 34.69 85 ILE B N 1
ATOM 1884 C CA . ILE B 1 71 ? 26.474 5.595 27.564 1.00 33.60 85 ILE B CA 1
ATOM 1885 C C . ILE B 1 71 ? 27.801 5.561 26.818 1.00 34.41 85 ILE B C 1
ATOM 1886 O O . ILE B 1 71 ? 27.906 6.079 25.695 1.00 34.28 85 ILE B O 1
ATOM 1891 N N . PRO B 1 72 ? 28.821 4.970 27.455 1.00 35.18 86 PRO B N 1
ATOM 1892 C CA . PRO B 1 72 ? 30.167 5.034 26.914 1.00 35.75 86 PRO B CA 1
ATOM 1893 C C . PRO B 1 72 ? 30.356 4.281 25.601 1.00 36.82 86 PRO B C 1
ATOM 1894 O O . PRO B 1 72 ? 29.626 3.322 25.304 1.00 37.40 86 PRO B O 1
ATOM 1898 N N . ASP B 1 73 ? 31.353 4.702 24.837 1.00 37.32 87 ASP B N 1
ATOM 1899 C CA . ASP B 1 73 ? 31.669 4.046 23.594 1.00 38.30 87 ASP B CA 1
ATOM 1900 C C . ASP B 1 73 ? 31.982 2.590 23.851 1.00 38.54 87 ASP B C 1
ATOM 1901 O O . ASP B 1 73 ? 32.597 2.280 24.867 1.00 38.29 87 ASP B O 1
ATOM 1906 N N . ASN B 1 74 ? 31.533 1.709 22.946 1.00 38.51 88 ASN B N 1
ATOM 1907 C CA . ASN B 1 74 ? 32.042 0.347 22.862 1.00 39.09 88 ASN B CA 1
ATOM 1908 C C . ASN B 1 74 ? 31.961 -0.323 24.211 1.00 38.89 88 ASN B C 1
ATOM 1909 O O . ASN B 1 74 ? 32.935 -0.901 24.646 1.00 39.47 88 ASN B O 1
ATOM 1914 N N . SER B 1 75 ? 30.819 -0.188 24.887 1.00 37.77 89 SER B N 1
ATOM 1915 C CA . SER B 1 75 ? 30.639 -0.686 26.231 1.00 37.04 89 SER B CA 1
ATOM 1916 C C . SER B 1 75 ? 29.459 -1.651 26.393 1.00 36.46 89 SER B C 1
ATOM 1917 O O . SER B 1 75 ? 29.211 -2.101 27.528 1.00 35.99 89 SER B O 1
ATOM 1920 N N . VAL B 1 76 ? 28.744 -1.988 25.305 1.00 35.47 90 VAL B N 1
ATOM 1921 C CA . VAL B 1 76 ? 27.443 -2.643 25.427 1.00 35.45 90 VAL B CA 1
ATOM 1922 C C . VAL B 1 76 ? 27.372 -3.995 24.705 1.00 36.23 90 VAL B C 1
ATOM 1923 O O . VAL B 1 76 ? 27.832 -4.142 23.559 1.00 35.84 90 VAL B O 1
ATOM 1927 N N . ASP B 1 77 ? 26.763 -4.964 25.381 1.00 36.61 91 ASP B N 1
ATOM 1928 C CA . ASP B 1 77 ? 26.711 -6.351 24.889 1.00 38.26 91 ASP B CA 1
ATOM 1929 C C . ASP B 1 77 ? 25.443 -6.650 24.101 1.00 37.72 91 ASP B C 1
ATOM 1930 O O . ASP B 1 77 ? 25.527 -7.164 22.975 1.00 38.81 91 ASP B O 1
ATOM 1935 N N . PHE B 1 78 ? 24.296 -6.301 24.679 1.00 36.66 92 PHE B N 1
ATOM 1936 C CA . PHE B 1 78 ? 23.016 -6.402 24.026 1.00 36.97 92 PHE B CA 1
ATOM 1937 C C . PHE B 1 78 ? 22.168 -5.087 24.045 1.00 36.37 92 PHE B C 1
ATOM 1938 O O . PHE B 1 78 ? 22.096 -4.368 25.046 1.00 35.63 92 PHE B O 1
ATOM 1946 N N . ILE B 1 79 ? 21.502 -4.820 22.932 1.00 35.57 93 ILE B N 1
ATOM 1947 C CA . ILE B 1 79 ? 20.572 -3.710 22.794 1.00 34.76 93 ILE B CA 1
ATOM 1948 C C . ILE B 1 79 ? 19.258 -4.300 22.321 1.00 34.25 93 ILE B C 1
ATOM 1949 O O . ILE B 1 79 ? 19.203 -4.918 21.266 1.00 33.93 93 ILE B O 1
ATOM 1954 N N . LEU B 1 80 ? 18.206 -4.115 23.098 1.00 33.60 94 LEU B N 1
ATOM 1955 C CA . LEU B 1 80 ? 16.890 -4.580 22.709 1.00 33.10 94 LEU B CA 1
ATOM 1956 C C . LEU B 1 80 ? 16.057 -3.425 22.147 1.00 33.01 94 LEU B C 1
ATOM 1957 O O . LEU B 1 80 ? 15.980 -2.328 22.726 1.00 32.09 94 LEU B O 1
ATOM 1962 N N . PHE B 1 81 ? 15.407 -3.713 21.026 1.00 32.81 95 PHE B N 1
ATOM 1963 C CA . PHE B 1 81 ? 14.369 -2.860 20.447 1.00 31.73 95 PHE B CA 1
ATOM 1964 C C . PHE B 1 81 ? 13.110 -3.670 20.419 1.00 31.53 95 PHE B C 1
ATOM 1965 O O . PHE B 1 81 ? 12.898 -4.443 19.517 1.00 30.41 95 PHE B O 1
ATOM 1973 N N . ALA B 1 82 ? 12.272 -3.486 21.427 1.00 32.99 96 ALA B N 1
ATOM 1974 C CA . ALA B 1 82 ? 11.014 -4.216 21.571 1.00 33.45 96 ALA B CA 1
ATOM 1975 C C . ALA B 1 82 ? 9.817 -3.368 21.201 1.00 34.04 96 ALA B C 1
ATOM 1976 O O . ALA B 1 82 ? 9.321 -2.583 22.010 1.00 34.64 96 ALA B O 1
ATOM 1978 N N . ASN B 1 83 ? 9.320 -3.573 19.997 1.00 34.74 97 ASN B N 1
ATOM 1979 C CA . ASN B 1 83 ? 8.169 -2.818 19.461 1.00 35.51 97 ASN B CA 1
ATOM 1980 C C . ASN B 1 83 ? 8.363 -1.349 19.509 1.00 35.21 97 ASN B C 1
ATOM 1981 O O . ASN B 1 83 ? 7.406 -0.635 19.719 1.00 37.42 97 ASN B O 1
ATOM 1986 N N . SER B 1 84 ? 9.597 -0.896 19.354 1.00 34.08 98 SER B N 1
ATOM 1987 C CA . SER B 1 84 ? 9.906 0.496 19.640 1.00 33.57 98 SER B CA 1
ATOM 1988 C C . SER B 1 84 ? 10.604 1.224 18.496 1.00 33.00 98 SER B C 1
ATOM 1989 O O . SER B 1 84 ? 10.504 2.410 18.437 1.00 34.35 98 SER B O 1
ATOM 1992 N N . PHE B 1 85 ? 11.318 0.542 17.613 1.00 32.42 99 PHE B N 1
ATOM 1993 C CA . PHE B 1 85 ? 12.056 1.233 16.574 1.00 32.10 99 PHE B CA 1
ATOM 1994 C C . PHE B 1 85 ? 11.152 1.912 15.568 1.00 32.67 99 PHE B C 1
ATOM 1995 O O . PHE B 1 85 ? 11.426 3.015 15.134 1.00 32.31 99 PHE B O 1
ATOM 2003 N N . HIS B 1 86 ? 10.075 1.252 15.191 1.00 33.64 100 HIS B N 1
ATOM 2004 C CA . HIS B 1 86 ? 9.268 1.731 14.099 1.00 34.19 100 HIS B CA 1
ATOM 2005 C C . HIS B 1 86 ? 8.717 3.121 14.301 1.00 34.92 100 HIS B C 1
ATOM 2006 O O . HIS B 1 86 ? 8.592 3.870 13.343 1.00 36.40 100 HIS B O 1
ATOM 2013 N N . ASP B 1 87 ? 8.449 3.531 15.525 1.00 35.42 101 ASP B N 1
ATOM 2014 C CA . ASP B 1 87 ? 7.982 4.907 15.689 1.00 35.30 101 ASP B CA 1
ATOM 2015 C C . ASP B 1 87 ? 8.968 5.846 16.359 1.00 34.07 101 ASP B C 1
ATOM 2016 O O . ASP B 1 87 ? 8.611 6.943 16.734 1.00 34.20 101 ASP B O 1
ATOM 2021 N N . MET B 1 88 ? 10.234 5.451 16.393 1.00 32.90 102 MET B N 1
ATOM 2022 C CA . MET B 1 88 ? 11.254 6.206 17.057 1.00 31.60 102 MET B CA 1
ATOM 2023 C C . MET B 1 88 ? 11.708 7.385 16.208 1.00 32.03 102 MET B C 1
ATOM 2024 O O . MET B 1 88 ? 11.904 7.262 14.989 1.00 31.89 102 MET B O 1
ATOM 2029 N N . ASP B 1 89 ? 11.912 8.514 16.882 1.00 31.43 103 ASP B N 1
ATOM 2030 C CA . ASP B 1 89 ? 12.510 9.697 16.308 1.00 31.14 103 ASP B CA 1
ATOM 2031 C C . ASP B 1 89 ? 13.992 9.500 15.879 1.00 30.28 103 ASP B C 1
ATOM 2032 O O . ASP B 1 89 ? 14.717 8.728 16.462 1.00 30.73 103 ASP B O 1
ATOM 2037 N N . ASP B 1 90 ? 14.427 10.247 14.881 1.00 28.93 104 ASP B N 1
ATOM 2038 C CA . ASP B 1 90 ? 15.781 10.259 14.438 1.00 28.23 104 ASP B CA 1
ATOM 2039 C C . ASP B 1 90 ? 16.415 8.852 14.218 1.00 27.92 104 ASP B C 1
ATOM 2040 O O . ASP B 1 90 ? 17.396 8.462 14.817 1.00 29.13 104 ASP B O 1
ATOM 2045 N N . LYS B 1 91 ? 15.840 8.094 13.336 1.00 26.65 105 LYS B N 1
ATOM 2046 C CA . LYS B 1 91 ? 16.267 6.754 13.149 1.00 26.18 105 LYS B CA 1
ATOM 2047 C C . LYS B 1 91 ? 17.746 6.670 12.759 1.00 27.14 105 LYS B C 1
ATOM 2048 O O . LYS B 1 91 ? 18.431 5.791 13.299 1.00 26.19 105 LYS B O 1
ATOM 2054 N N . GLN B 1 92 ? 18.263 7.616 11.942 1.00 27.28 106 GLN B N 1
ATOM 2055 C CA A GLN B 1 92 ? 19.680 7.561 11.574 0.50 27.69 106 GLN B CA 1
ATOM 2056 C CA B GLN B 1 92 ? 19.688 7.650 11.550 0.50 27.55 106 GLN B CA 1
ATOM 2057 C C . GLN B 1 92 ? 20.564 7.901 12.778 1.00 27.94 106 GLN B C 1
ATOM 2058 O O . GLN B 1 92 ? 21.650 7.325 12.928 1.00 28.23 106 GLN B O 1
ATOM 2069 N N . HIS B 1 93 ? 20.112 8.811 13.644 1.00 28.54 107 HIS B N 1
ATOM 2070 C CA . HIS B 1 93 ? 20.841 9.094 14.893 1.00 28.94 107 HIS B CA 1
ATOM 2071 C C . HIS B 1 93 ? 20.851 7.853 15.805 1.00 29.09 107 HIS B C 1
ATOM 2072 O O . HIS B 1 93 ? 21.857 7.578 16.470 1.00 29.24 107 HIS B O 1
ATOM 2079 N N . VAL B 1 94 ? 19.730 7.121 15.834 1.00 28.31 108 VAL B N 1
ATOM 2080 C CA . VAL B 1 94 ? 19.655 5.908 16.623 1.00 28.18 108 VAL B CA 1
ATOM 2081 C C . VAL B 1 94 ? 20.653 4.815 16.139 1.00 29.70 108 VAL B C 1
ATOM 2082 O O . VAL B 1 94 ? 21.402 4.288 16.926 1.00 30.02 108 VAL B O 1
ATOM 2086 N N . ILE B 1 95 ? 20.662 4.491 14.849 1.00 30.97 109 ILE B N 1
ATOM 2087 C CA . ILE B 1 95 ? 21.631 3.558 14.278 1.00 31.38 109 ILE B CA 1
ATOM 2088 C C . ILE B 1 95 ? 23.050 3.982 14.546 1.00 31.93 109 ILE B C 1
ATOM 2089 O O . ILE B 1 95 ? 23.869 3.195 14.963 1.00 33.11 109 ILE B O 1
ATOM 2094 N N . SER B 1 96 ? 23.348 5.240 14.303 1.00 31.93 110 SER B N 1
ATOM 2095 C CA . SER B 1 96 ? 24.645 5.764 14.666 1.00 31.64 110 SER B CA 1
ATOM 2096 C C . SER B 1 96 ? 25.081 5.549 16.152 1.00 31.12 110 SER B C 1
ATOM 2097 O O . SER B 1 96 ? 26.229 5.236 16.432 1.00 30.48 110 SER B O 1
ATOM 2100 N N . GLU B 1 97 ? 24.167 5.743 17.093 1.00 31.12 111 GLU B N 1
ATOM 2101 C CA . GLU B 1 97 ? 24.450 5.540 18.506 1.00 31.12 111 GLU B CA 1
ATOM 2102 C C . GLU B 1 97 ? 24.536 4.070 18.879 1.00 30.71 111 GLU B C 1
ATOM 2103 O O . GLU B 1 97 ? 25.328 3.678 19.737 1.00 29.48 111 GLU B O 1
ATOM 2109 N N . VAL B 1 98 ? 23.671 3.271 18.273 1.00 30.88 112 VAL B N 1
ATOM 2110 C CA . VAL B 1 98 ? 23.754 1.841 18.378 1.00 31.23 112 VAL B CA 1
ATOM 2111 C C . VAL B 1 98 ? 25.175 1.409 17.969 1.00 32.19 112 VAL B C 1
ATOM 2112 O O . VAL B 1 98 ? 25.824 0.688 18.693 1.00 32.42 112 VAL B O 1
ATOM 2116 N N . LYS B 1 99 ? 25.685 1.897 16.847 1.00 32.48 113 LYS B N 1
ATOM 2117 C CA . LYS B 1 99 ? 27.006 1.472 16.426 1.00 33.19 113 LYS B CA 1
ATOM 2118 C C . LYS B 1 99 ? 28.084 1.942 17.345 1.00 33.73 113 LYS B C 1
ATOM 2119 O O . LYS B 1 99 ? 29.090 1.262 17.485 1.00 35.17 113 LYS B O 1
ATOM 2125 N N . ARG B 1 100 ? 27.919 3.096 17.984 1.00 33.99 114 ARG B N 1
ATOM 2126 C CA . ARG B 1 100 ? 29.003 3.631 18.813 1.00 33.25 114 ARG B CA 1
ATOM 2127 C C . ARG B 1 100 ? 29.079 2.895 20.160 1.00 33.82 114 ARG B C 1
ATOM 2128 O O . ARG B 1 100 ? 30.184 2.640 20.635 1.00 34.33 114 ARG B O 1
ATOM 2136 N N . ILE B 1 101 ? 27.934 2.551 20.752 1.00 33.37 115 ILE B N 1
ATOM 2137 C CA . ILE B 1 101 ? 27.925 2.019 22.100 1.00 33.42 115 ILE B CA 1
ATOM 2138 C C . ILE B 1 101 ? 28.109 0.521 22.106 1.00 34.07 115 ILE B C 1
ATOM 2139 O O . ILE B 1 101 ? 28.636 -0.003 23.038 1.00 33.96 115 ILE B O 1
ATOM 2144 N N . LEU B 1 102 ? 27.680 -0.173 21.062 1.00 35.19 116 LEU B N 1
ATOM 2145 C CA . LEU B 1 102 ? 27.793 -1.635 20.998 1.00 35.99 116 LEU B CA 1
ATOM 2146 C C . LEU B 1 102 ? 29.270 -2.108 20.855 1.00 37.24 116 LEU B C 1
ATOM 2147 O O . LEU B 1 102 ? 30.070 -1.483 20.151 1.00 35.96 116 LEU B O 1
ATOM 2152 N N . LYS B 1 103 ? 29.626 -3.202 21.533 1.00 39.01 117 LYS B N 1
ATOM 2153 C CA . LYS B 1 103 ? 30.977 -3.803 21.353 1.00 40.18 117 LYS B CA 1
ATOM 2154 C C . LYS B 1 103 ? 31.115 -4.430 19.964 1.00 40.70 117 LYS B C 1
ATOM 2155 O O . LYS B 1 103 ? 30.138 -4.613 19.235 1.00 40.96 117 LYS B O 1
ATOM 2161 N N . ASP B 1 104 ? 32.329 -4.766 19.578 1.00 42.06 118 ASP B N 1
ATOM 2162 C CA . ASP B 1 104 ? 32.513 -5.466 18.293 1.00 43.25 118 ASP B CA 1
ATOM 2163 C C . ASP B 1 104 ? 31.736 -6.784 18.197 1.00 43.45 118 ASP B C 1
ATOM 2164 O O . ASP B 1 104 ? 31.250 -7.131 17.154 1.00 43.59 118 ASP B O 1
ATOM 2169 N N . ASP B 1 105 ? 31.589 -7.490 19.310 1.00 44.73 119 ASP B N 1
ATOM 2170 C CA . ASP B 1 105 ? 30.896 -8.773 19.358 1.00 45.77 119 ASP B CA 1
ATOM 2171 C C . ASP B 1 105 ? 29.501 -8.630 19.987 1.00 44.86 119 ASP B C 1
ATOM 2172 O O . ASP B 1 105 ? 28.898 -9.598 20.434 1.00 44.69 119 ASP B O 1
ATOM 2177 N N . GLY B 1 106 ? 28.960 -7.420 19.982 1.00 44.10 120 GLY B N 1
ATOM 2178 C CA . GLY B 1 106 ? 27.670 -7.179 20.639 1.00 43.22 120 GLY B CA 1
ATOM 2179 C C . GLY B 1 106 ? 26.568 -7.662 19.741 1.00 41.89 120 GLY B C 1
ATOM 2180 O O . GLY B 1 106 ? 26.831 -7.968 18.600 1.00 41.21 120 GLY B O 1
ATOM 2181 N N . ARG B 1 107 ? 25.358 -7.745 20.282 1.00 40.87 121 ARG B N 1
ATOM 2182 C CA . ARG B 1 107 ? 24.180 -8.216 19.556 1.00 40.95 121 ARG B CA 1
ATOM 2183 C C . ARG B 1 107 ? 23.011 -7.217 19.687 1.00 39.49 121 ARG B C 1
ATOM 2184 O O . ARG B 1 107 ? 22.787 -6.648 20.751 1.00 38.68 121 ARG B O 1
ATOM 2192 N N . VAL B 1 108 ? 22.261 -7.024 18.602 1.00 38.26 122 VAL B N 1
ATOM 2193 C CA . VAL B 1 108 ? 21.022 -6.271 18.647 1.00 36.55 122 VAL B CA 1
ATOM 2194 C C . VAL B 1 108 ? 19.839 -7.227 18.560 1.00 36.28 122 VAL B C 1
ATOM 2195 O O . VAL B 1 108 ? 19.796 -8.070 17.689 1.00 34.67 122 VAL B O 1
ATOM 2199 N N . ILE B 1 109 ? 18.887 -7.090 19.467 1.00 36.50 123 ILE B N 1
ATOM 2200 C CA . ILE B 1 109 ? 17.681 -7.897 19.442 1.00 37.55 123 ILE B CA 1
ATOM 2201 C C . ILE B 1 109 ? 16.506 -7.050 19.003 1.00 38.14 123 ILE B C 1
ATOM 2202 O O . ILE B 1 109 ? 16.170 -6.106 19.685 1.00 39.13 123 ILE B O 1
ATOM 2207 N N . ILE B 1 110 ? 15.873 -7.407 17.880 1.00 38.48 124 ILE B N 1
ATOM 2208 C CA . ILE B 1 110 ? 14.637 -6.782 17.433 1.00 38.05 124 ILE B CA 1
ATOM 2209 C C . ILE B 1 110 ? 13.434 -7.668 17.695 1.00 38.49 124 ILE B C 1
ATOM 2210 O O . ILE B 1 110 ? 13.411 -8.815 17.280 1.00 38.67 124 ILE B O 1
ATOM 2215 N N . ILE B 1 111 ? 12.439 -7.121 18.384 1.00 38.86 125 ILE B N 1
ATOM 2216 C CA . ILE B 1 111 ? 11.094 -7.664 18.403 1.00 39.05 125 ILE B CA 1
ATOM 2217 C C . ILE B 1 111 ? 10.155 -6.594 17.883 1.00 39.59 125 ILE B C 1
ATOM 2218 O O . ILE B 1 111 ? 10.231 -5.452 18.304 1.00 41.33 125 ILE B O 1
ATOM 2223 N N . ASP B 1 112 ? 9.292 -6.950 16.941 1.00 39.57 126 ASP B N 1
ATOM 2224 C CA . ASP B 1 112 ? 8.290 -6.045 16.446 1.00 39.40 126 ASP B CA 1
ATOM 2225 C C . ASP B 1 112 ? 7.163 -6.832 15.832 1.00 39.25 126 ASP B C 1
ATOM 2226 O O . ASP B 1 112 ? 7.310 -8.025 15.551 1.00 39.01 126 ASP B O 1
ATOM 2231 N N . TRP B 1 113 ? 6.063 -6.116 15.600 1.00 39.06 127 TRP B N 1
ATOM 2232 C CA . TRP B 1 113 ? 4.841 -6.625 15.032 1.00 39.67 127 TRP B CA 1
ATOM 2233 C C . TRP B 1 113 ? 4.969 -7.030 13.580 1.00 40.94 127 TRP B C 1
ATOM 2234 O O . TRP B 1 113 ? 5.658 -6.376 12.837 1.00 41.74 127 TRP B O 1
ATOM 2245 N N . ARG B 1 114 ? 4.304 -8.097 13.152 1.00 42.57 128 ARG B N 1
ATOM 2246 C CA . ARG B 1 114 ? 4.412 -8.476 11.744 1.00 44.25 128 ARG B CA 1
ATOM 2247 C C . ARG B 1 114 ? 3.689 -7.407 10.920 1.00 44.09 128 ARG B C 1
ATOM 2248 O O . ARG B 1 114 ? 2.737 -6.792 11.387 1.00 42.94 128 ARG B O 1
ATOM 2256 N N . LYS B 1 115 ? 4.156 -7.232 9.692 1.00 44.42 129 LYS B N 1
ATOM 2257 C CA . LYS B 1 115 ? 3.656 -6.235 8.780 1.00 45.17 129 LYS B CA 1
ATOM 2258 C C . LYS B 1 115 ? 2.494 -6.812 7.965 1.00 46.14 129 LYS B C 1
ATOM 2259 O O . LYS B 1 115 ? 2.572 -6.961 6.752 1.00 45.32 129 LYS B O 1
ATOM 2265 N N . GLU B 1 116 ? 1.434 -7.168 8.677 1.00 48.30 130 GLU B N 1
ATOM 2266 C CA . GLU B 1 116 ? 0.173 -7.640 8.103 1.00 50.29 130 GLU B CA 1
ATOM 2267 C C . GLU B 1 116 ? -0.898 -7.185 9.052 1.00 50.91 130 GLU B C 1
ATOM 2268 O O . GLU B 1 116 ? -0.583 -6.697 10.131 1.00 50.36 130 GLU B O 1
ATOM 2274 N N . ASN B 1 117 ? -2.169 -7.310 8.671 1.00 52.23 131 ASN B N 1
ATOM 2275 C CA . ASN B 1 117 ? -3.212 -6.853 9.581 1.00 53.15 131 ASN B CA 1
ATOM 2276 C C . ASN B 1 117 ? -3.560 -7.964 10.542 1.00 51.64 131 ASN B C 1
ATOM 2277 O O . ASN B 1 117 ? -4.210 -8.917 10.174 1.00 52.49 131 ASN B O 1
ATOM 2282 N N . THR B 1 118 ? -3.076 -7.835 11.774 1.00 50.03 132 THR B N 1
ATOM 2283 C CA . THR B 1 118 ? -3.260 -8.826 12.827 1.00 47.55 132 THR B CA 1
ATOM 2284 C C . THR B 1 118 ? -4.383 -8.377 13.770 1.00 46.74 132 THR B C 1
ATOM 2285 O O . THR B 1 118 ? -4.646 -9.013 14.779 1.00 46.80 132 THR B O 1
ATOM 2289 N N . GLY B 1 119 ? -5.043 -7.273 13.448 1.00 45.43 133 GLY B N 1
ATOM 2290 C CA . GLY B 1 119 ? -6.192 -6.832 14.19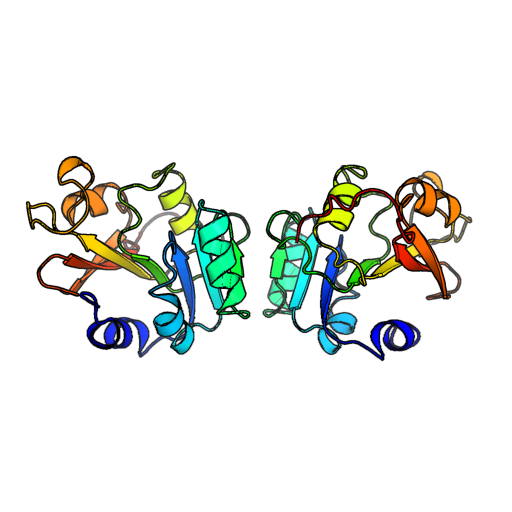5 1.00 44.65 133 GLY B CA 1
ATOM 2291 C C . GLY B 1 119 ? -5.755 -6.121 15.447 1.00 44.55 133 GLY B C 1
ATOM 2292 O O . GLY B 1 119 ? -6.082 -4.952 15.667 1.00 44.12 133 GLY B O 1
ATOM 2293 N N . ILE B 1 120 ? -5.030 -6.837 16.301 1.00 44.48 134 ILE B N 1
ATOM 2294 C CA . ILE B 1 120 ? -4.390 -6.189 17.432 1.00 44.21 134 ILE B CA 1
ATOM 2295 C C . ILE B 1 120 ? -3.091 -5.560 16.925 1.00 44.00 134 ILE B C 1
ATOM 2296 O O . ILE B 1 120 ? -2.564 -5.948 15.860 1.00 42.11 134 ILE B O 1
ATOM 2301 N N . GLY B 1 121 ? -2.632 -4.566 17.696 1.00 44.17 135 GLY B N 1
ATOM 2302 C CA . GLY B 1 121 ? -1.334 -3.936 17.519 1.00 44.84 135 GLY B CA 1
ATOM 2303 C C . GLY B 1 121 ? -1.442 -2.556 16.891 1.00 44.88 135 GLY B C 1
ATOM 2304 O O . GLY B 1 121 ? -2.521 -2.035 16.720 1.00 45.10 135 GLY B O 1
ATOM 2305 N N . PRO B 1 122 ? -0.306 -1.944 16.582 1.00 45.08 136 PRO B N 1
ATOM 2306 C CA . PRO B 1 122 ? -0.347 -0.588 16.041 1.00 44.64 136 PRO B CA 1
ATOM 2307 C C . PRO B 1 122 ? -0.838 -0.547 14.572 1.00 43.68 136 PRO B C 1
ATOM 2308 O O . PRO B 1 122 ? -0.951 -1.579 13.912 1.00 43.14 136 PRO B O 1
ATOM 2312 N N . PRO B 1 123 ? -1.159 0.641 14.075 1.00 42.71 137 PRO B N 1
ATOM 2313 C CA . PRO B 1 123 ? -1.672 0.709 12.698 1.00 42.22 137 PRO B CA 1
ATOM 2314 C C . PRO B 1 123 ? -0.714 0.101 11.688 1.00 42.06 137 PRO B C 1
ATOM 2315 O O . PRO B 1 123 ? 0.489 0.196 11.827 1.00 42.36 137 PRO B O 1
ATOM 2319 N N . LEU B 1 124 ? -1.251 -0.544 10.676 1.00 42.78 138 LEU B N 1
ATOM 2320 C CA . LEU B 1 124 ? -0.419 -1.299 9.751 1.00 42.94 138 LEU B CA 1
ATOM 2321 C C . LEU B 1 124 ? 0.631 -0.432 9.063 1.00 42.66 138 LEU B C 1
ATOM 2322 O O . LEU B 1 124 ? 1.717 -0.910 8.816 1.00 43.17 138 LEU B O 1
ATOM 2327 N N . SER B 1 125 ? 0.317 0.836 8.811 1.00 43.33 139 SER B N 1
ATOM 2328 C CA . SER B 1 125 ? 1.237 1.797 8.153 1.00 43.49 139 SER B CA 1
ATOM 2329 C C . SER B 1 125 ? 2.556 2.074 8.843 1.00 42.64 139 SER B C 1
ATOM 2330 O O . SER B 1 125 ? 3.563 2.296 8.184 1.00 43.33 139 SER B O 1
ATOM 2333 N N . ILE B 1 126 ? 2.560 2.050 10.158 1.00 41.77 140 ILE B N 1
ATOM 2334 C CA . ILE B 1 126 ? 3.758 2.367 10.895 1.00 41.32 140 ILE B CA 1
ATOM 2335 C C . ILE B 1 126 ? 4.658 1.140 11.076 1.00 40.37 140 ILE B C 1
ATOM 2336 O O . ILE B 1 126 ? 5.708 1.259 11.643 1.00 40.68 140 ILE B O 1
ATOM 2341 N N . ARG B 1 127 ? 4.261 -0.031 10.576 1.00 39.51 141 ARG B N 1
ATOM 2342 C CA . ARG B 1 127 ? 4.972 -1.286 10.871 1.00 38.10 141 ARG B CA 1
ATOM 2343 C C . ARG B 1 127 ? 6.069 -1.586 9.901 1.00 37.28 141 ARG B C 1
ATOM 2344 O O . ARG B 1 127 ? 5.959 -1.266 8.725 1.00 37.47 141 ARG B O 1
ATOM 2352 N N . MET B 1 128 ? 7.064 -2.306 10.399 1.00 36.82 142 MET B N 1
ATOM 2353 C CA . MET B 1 128 ? 8.243 -2.692 9.660 1.00 36.51 142 MET B CA 1
ATOM 2354 C C . MET B 1 128 ? 8.499 -4.199 9.777 1.00 37.82 142 MET B C 1
ATOM 2355 O O . MET B 1 128 ? 8.480 -4.751 10.880 1.00 37.70 142 MET B O 1
ATOM 2360 N N . ASP B 1 129 ? 8.820 -4.851 8.655 1.00 38.69 143 ASP B N 1
ATOM 2361 C CA . ASP B 1 129 ? 9.231 -6.252 8.664 1.00 39.45 143 ASP B CA 1
ATOM 2362 C C . ASP B 1 129 ? 10.740 -6.363 8.700 1.00 39.82 143 ASP B C 1
ATOM 2363 O O . ASP B 1 129 ? 11.450 -5.350 8.706 1.00 39.52 143 ASP B O 1
ATOM 2368 N N . GLU B 1 130 ? 11.235 -7.602 8.754 1.00 40.19 144 GLU B N 1
ATOM 2369 C CA . GLU B 1 130 ? 12.663 -7.873 8.645 1.00 40.45 144 GLU B CA 1
ATOM 2370 C C . GLU B 1 130 ? 13.331 -7.035 7.582 1.00 40.14 144 GLU B C 1
ATOM 2371 O O . GLU B 1 130 ? 14.349 -6.391 7.818 1.00 40.10 144 GLU B O 1
ATOM 2377 N N . LYS B 1 131 ? 12.783 -7.066 6.383 1.00 40.07 145 LYS B N 1
ATOM 2378 C CA . LYS B 1 131 ? 13.468 -6.412 5.289 1.00 40.28 145 LYS B CA 1
ATOM 2379 C C . LYS B 1 131 ? 13.622 -4.907 5.604 1.00 39.39 145 LYS B C 1
ATOM 2380 O O . LYS B 1 131 ? 14.664 -4.333 5.366 1.00 37.89 145 LYS B O 1
ATOM 2386 N N . ASP B 1 132 ? 12.581 -4.296 6.168 1.00 39.23 146 ASP B N 1
ATOM 2387 C CA . ASP B 1 132 ? 12.638 -2.879 6.571 1.00 39.33 146 ASP B CA 1
ATOM 2388 C C . ASP B 1 132 ? 13.698 -2.643 7.638 1.00 38.55 146 ASP B C 1
ATOM 2389 O O . ASP B 1 132 ? 14.430 -1.667 7.583 1.00 39.09 146 ASP B O 1
ATOM 2394 N N . TYR B 1 133 ? 13.788 -3.558 8.595 1.00 38.01 147 TYR B N 1
ATOM 2395 C CA . TYR B 1 133 ? 14.740 -3.429 9.649 1.00 37.15 147 TYR B CA 1
ATOM 2396 C C . TYR B 1 133 ? 16.129 -3.451 9.054 1.00 37.37 147 TYR B C 1
ATOM 2397 O O . TYR B 1 133 ? 16.951 -2.608 9.398 1.00 38.28 147 TYR B O 1
ATOM 2406 N N . MET B 1 134 ? 16.392 -4.335 8.119 1.00 37.46 148 MET B N 1
ATOM 2407 C CA . MET B 1 134 ? 17.768 -4.467 7.616 1.00 37.81 148 MET B CA 1
ATOM 2408 C C . MET B 1 134 ? 18.219 -3.321 6.677 1.00 37.74 148 MET B C 1
ATOM 2409 O O . MET B 1 134 ? 19.409 -3.123 6.483 1.00 39.04 148 MET B O 1
ATOM 2414 N N . GLY B 1 135 ? 17.283 -2.548 6.141 1.00 37.20 149 GLY B N 1
ATOM 2415 C CA . GLY B 1 135 ? 17.596 -1.283 5.511 1.00 36.44 149 GLY B CA 1
ATOM 2416 C C . GLY B 1 135 ? 18.216 -0.309 6.500 1.00 36.54 149 GLY B C 1
ATOM 2417 O O . GLY B 1 135 ? 19.165 0.359 6.166 1.00 37.17 149 GLY B O 1
ATOM 2418 N N . TRP B 1 136 ? 17.708 -0.248 7.728 1.00 36.34 150 TRP B N 1
ATOM 2419 C CA . TRP B 1 136 ? 18.288 0.620 8.767 1.00 36.29 150 TRP B CA 1
ATOM 2420 C C . TRP B 1 136 ? 19.545 0.044 9.435 1.00 37.43 150 TRP B C 1
ATOM 2421 O O . TRP B 1 136 ? 20.544 0.752 9.712 1.00 36.47 150 TRP B O 1
ATOM 2432 N N . PHE B 1 137 ? 19.461 -1.240 9.750 1.00 38.4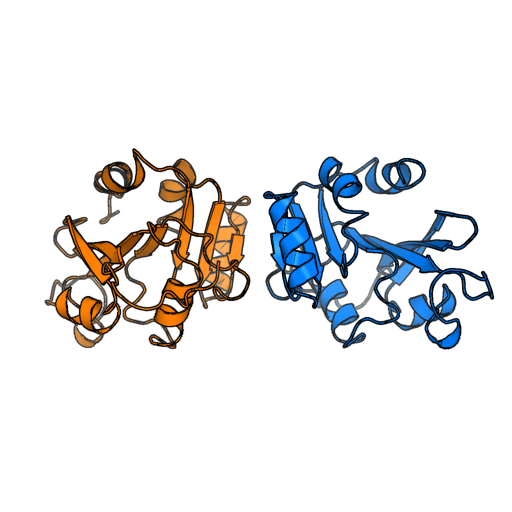2 151 PHE B N 1
ATOM 2433 C CA . PHE B 1 137 ? 20.535 -1.924 10.405 1.00 39.33 151 PHE B CA 1
ATOM 2434 C C . PHE B 1 137 ? 21.393 -2.577 9.345 1.00 41.37 151 PHE B C 1
ATOM 2435 O O . PHE B 1 137 ? 21.667 -3.763 9.416 1.00 41.66 151 PHE B O 1
ATOM 2443 N N . SER B 1 138 ? 21.851 -1.771 8.386 1.00 43.66 152 SER B N 1
ATOM 2444 C CA . SER B 1 138 ? 22.545 -2.255 7.184 1.00 45.33 152 SER B CA 1
ATOM 2445 C C . SER B 1 138 ? 24.017 -2.663 7.361 1.00 46.01 152 SER B C 1
ATOM 2446 O O . SER B 1 138 ? 24.600 -3.205 6.415 1.00 46.40 152 SER B O 1
ATOM 2449 N N . ASN B 1 139 ? 24.613 -2.369 8.521 1.00 46.37 153 ASN B N 1
ATOM 2450 C CA . ASN B 1 139 ? 25.949 -2.866 8.869 1.00 47.58 153 ASN B CA 1
ATOM 2451 C C . ASN B 1 139 ? 25.837 -4.113 9.755 1.00 47.41 153 ASN B C 1
ATOM 2452 O O . ASN B 1 139 ? 26.743 -4.421 10.547 1.00 46.87 153 ASN B O 1
ATOM 2457 N N . PHE B 1 140 ? 24.697 -4.801 9.659 1.00 47.04 154 PHE B N 1
ATOM 2458 C CA . PHE B 1 140 ? 24.423 -5.944 10.522 1.00 46.59 154 PHE B CA 1
ATOM 2459 C C . PHE B 1 140 ? 23.832 -7.053 9.709 1.00 46.44 154 PHE B C 1
ATOM 2460 O O . PHE B 1 140 ? 23.227 -6.821 8.674 1.00 46.26 154 PHE B O 1
ATOM 2468 N N . VAL B 1 141 ? 23.980 -8.264 10.204 1.00 47.10 155 VAL B N 1
ATOM 2469 C CA . VAL B 1 141 ? 23.339 -9.429 9.580 1.00 47.95 155 VAL B CA 1
ATOM 2470 C C . VAL B 1 141 ? 22.529 -10.166 10.613 1.00 47.60 155 VAL B C 1
ATOM 2471 O O . VAL B 1 141 ? 22.858 -10.144 11.787 1.00 46.79 155 VAL B O 1
ATOM 2475 N N . VAL B 1 142 ? 21.462 -10.810 10.160 1.00 48.24 156 VAL B N 1
ATOM 2476 C CA . VAL B 1 142 ? 20.694 -11.689 11.027 1.00 48.93 156 VAL B CA 1
ATOM 2477 C C . VAL B 1 142 ? 21.488 -12.938 11.340 1.00 50.41 156 VAL B C 1
ATOM 2478 O O . VAL B 1 142 ? 21.991 -13.597 10.435 1.00 49.84 156 VAL B O 1
ATOM 2482 N N . GLU B 1 143 ? 21.567 -13.244 12.631 1.00 51.86 157 GLU B N 1
ATOM 2483 C CA . GLU B 1 143 ? 22.228 -14.419 13.145 1.00 53.08 157 GLU B CA 1
ATOM 2484 C C . GLU B 1 143 ? 21.178 -15.484 13.512 1.00 54.04 157 GLU B C 1
ATOM 2485 O O . GLU B 1 143 ? 21.326 -16.643 13.132 1.00 54.97 157 GLU B O 1
ATOM 2491 N N . LYS B 1 144 ? 20.143 -15.099 14.265 1.00 54.45 158 LYS B N 1
ATOM 2492 C CA . LYS B 1 144 ? 19.018 -15.980 14.548 1.00 54.90 158 LYS B CA 1
ATOM 2493 C C . LYS B 1 144 ? 17.674 -15.303 14.248 1.00 54.31 158 LYS B C 1
ATOM 2494 O O . LYS B 1 144 ? 17.575 -14.074 14.218 1.00 53.52 158 LYS B O 1
ATOM 2500 N N . ARG B 1 145 ? 16.639 -16.124 14.062 1.00 53.87 159 ARG B N 1
ATOM 2501 C CA . ARG B 1 145 ? 15.244 -15.654 14.016 1.00 53.36 159 ARG B CA 1
ATOM 2502 C C . ARG B 1 145 ? 14.386 -16.397 15.004 1.00 53.65 159 ARG B C 1
ATOM 2503 O O . ARG B 1 145 ? 14.657 -17.536 15.310 1.00 55.14 159 ARG B O 1
ATOM 2511 N N . PHE B 1 146 ? 13.332 -15.764 15.485 1.00 54.08 160 PHE B N 1
ATOM 2512 C CA . PHE B 1 146 ? 12.423 -16.389 16.443 1.00 54.03 160 PHE B CA 1
ATOM 2513 C C . PHE B 1 146 ? 11.048 -15.707 16.414 1.00 54.49 160 PHE B C 1
ATOM 2514 O O . PHE B 1 146 ? 10.917 -14.598 15.917 1.00 54.33 160 PHE B O 1
ATOM 2522 N N . ASN B 1 147 ? 10.029 -16.411 16.905 1.00 55.11 161 ASN B N 1
ATOM 2523 C CA . ASN B 1 147 ? 8.653 -15.947 16.872 1.00 55.44 161 ASN B CA 1
ATOM 2524 C C . ASN B 1 147 ? 8.121 -15.817 18.285 1.00 54.74 161 ASN B C 1
ATOM 2525 O O . ASN B 1 147 ? 7.481 -16.731 18.794 1.00 54.92 161 ASN B O 1
ATOM 2530 N N . PRO B 1 148 ? 8.351 -14.656 18.912 1.00 54.07 162 PRO B N 1
ATOM 2531 C CA . PRO B 1 148 ? 7.902 -14.370 20.286 1.00 53.39 162 PRO B CA 1
ATOM 2532 C C . PRO B 1 148 ? 6.440 -14.660 20.500 1.00 52.75 162 PRO B C 1
ATOM 2533 O O . PRO B 1 148 ? 6.059 -15.166 21.557 1.00 53.11 162 PRO B O 1
ATOM 2537 N N . THR B 1 149 ? 5.625 -14.265 19.518 1.00 51.84 163 THR B N 1
ATOM 2538 C CA . THR B 1 149 ? 4.199 -14.505 19.529 1.00 50.88 163 THR B CA 1
ATOM 2539 C C . THR B 1 149 ? 3.770 -14.766 18.090 1.00 50.62 163 THR B C 1
ATOM 2540 O O . THR B 1 149 ? 4.592 -14.740 17.195 1.00 50.62 163 THR B O 1
ATOM 2544 N N . PRO B 1 150 ? 2.485 -15.044 17.864 1.00 50.64 164 PRO B N 1
ATOM 2545 C CA . PRO B 1 150 ? 2.052 -15.330 16.490 1.00 50.74 164 PRO B CA 1
ATOM 2546 C C . PRO B 1 150 ? 1.773 -14.063 15.681 1.00 50.76 164 PRO B C 1
ATOM 2547 O O . PRO B 1 150 ? 1.450 -14.148 14.479 1.00 50.68 164 PRO B O 1
ATOM 2551 N N . TYR B 1 151 ? 1.882 -12.903 16.332 1.00 49.73 165 TYR B N 1
ATOM 2552 C CA . TYR B 1 151 ? 1.774 -11.636 15.644 1.00 49.01 165 TYR B CA 1
ATOM 2553 C C . TYR B 1 151 ? 3.086 -10.841 15.596 1.00 47.46 165 TYR B C 1
ATOM 2554 O O . TYR B 1 151 ? 3.128 -9.761 15.022 1.00 47.90 165 TYR B O 1
ATOM 2563 N N . HIS B 1 152 ? 4.156 -11.383 16.157 1.00 45.36 166 HIS B N 1
ATOM 2564 C CA . HIS B 1 152 ? 5.438 -10.689 16.218 1.00 44.13 166 HIS B CA 1
ATOM 2565 C C . HIS B 1 152 ? 6.527 -11.507 15.569 1.00 43.24 166 HIS B C 1
ATOM 2566 O O . HIS B 1 152 ? 6.437 -12.702 15.502 1.00 44.29 166 HIS B O 1
ATOM 2573 N N . PHE B 1 153 ? 7.563 -10.847 15.086 1.00 41.94 167 PHE B N 1
ATOM 2574 C CA . PHE B 1 153 ? 8.755 -11.521 14.662 1.00 40.53 167 PHE B CA 1
ATOM 2575 C C 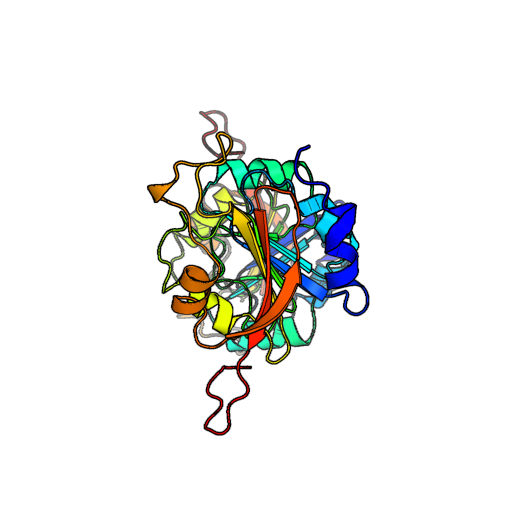. PHE B 1 153 ? 9.863 -11.023 15.543 1.00 39.57 167 PHE B C 1
ATOM 2576 O O . PHE B 1 153 ? 9.676 -10.074 16.291 1.00 39.25 167 PHE B O 1
ATOM 2584 N N . GLY B 1 154 ? 11.004 -11.691 15.464 1.00 39.32 168 GLY B N 1
ATOM 2585 C CA . GLY B 1 154 ? 12.130 -11.475 16.370 1.00 39.00 168 GLY B CA 1
ATOM 2586 C C . GLY B 1 154 ? 13.426 -11.749 15.628 1.00 39.04 168 GLY B C 1
ATOM 2587 O O . GLY B 1 154 ? 13.521 -12.716 14.900 1.00 38.94 168 GLY B O 1
ATOM 2588 N N . LEU B 1 155 ? 14.417 -10.876 15.773 1.00 39.28 169 LEU B N 1
ATOM 2589 C CA . LEU B 1 155 ? 15.728 -11.094 15.166 1.00 39.05 169 LEU B CA 1
ATOM 2590 C C . LEU B 1 155 ? 16.832 -10.901 16.206 1.00 39.57 169 LEU B C 1
ATOM 2591 O O . LEU B 1 155 ? 16.669 -10.152 17.189 1.00 40.26 169 LEU B O 1
ATOM 2596 N N . VAL B 1 156 ? 17.928 -11.624 16.014 1.00 39.40 170 VAL B N 1
ATOM 2597 C CA . VAL B 1 156 ? 19.133 -11.372 16.734 1.00 39.39 170 VAL B CA 1
ATOM 2598 C C . VAL B 1 156 ? 20.087 -11.023 15.634 1.00 40.21 170 VAL B C 1
ATOM 2599 O O . VAL B 1 156 ? 20.141 -11.714 14.631 1.00 41.68 170 VAL B O 1
ATOM 2603 N N . LEU B 1 157 ? 20.824 -9.942 15.817 1.00 40.26 171 LEU B N 1
ATOM 2604 C CA . LEU B 1 157 ? 21.602 -9.338 14.785 1.00 40.38 171 LEU B CA 1
ATOM 2605 C C . LEU B 1 157 ? 23.024 -9.189 15.306 1.00 41.22 171 LEU B C 1
ATOM 2606 O O . LEU B 1 157 ? 23.193 -8.860 16.459 1.00 40.53 171 LEU B O 1
ATOM 2611 N N . LYS B 1 158 ? 24.025 -9.400 14.453 1.00 42.82 172 LYS B N 1
ATOM 2612 C CA . LYS B 1 158 ? 25.419 -9.143 14.778 1.00 44.66 172 LYS B CA 1
ATOM 2613 C C . LYS B 1 158 ? 26.004 -8.247 13.726 1.00 45.23 172 LYS B C 1
ATOM 2614 O O . LYS B 1 158 ? 25.490 -8.161 12.648 1.00 43.45 172 LYS B O 1
ATOM 2620 N N . ARG B 1 159 ? 27.126 -7.625 14.034 1.00 47.64 173 ARG B N 1
ATOM 2621 C CA . ARG B 1 159 ? 27.779 -6.754 13.075 1.00 50.18 173 ARG B CA 1
ATOM 2622 C C . ARG B 1 159 ? 28.300 -7.491 11.856 1.00 52.46 173 ARG B C 1
ATOM 2623 O O . ARG B 1 159 ? 28.881 -8.556 11.998 1.00 53.13 173 ARG B O 1
ATOM 2631 N N . LYS B 1 160 ? 28.139 -6.926 10.664 1.00 54.93 174 LYS B N 1
ATOM 2632 C CA . LYS B 1 160 ? 28.852 -7.460 9.492 1.00 57.03 174 LYS B CA 1
ATOM 2633 C C . LYS B 1 160 ? 30.364 -7.508 9.749 1.00 59.57 174 LYS B C 1
ATOM 2634 O O . LYS B 1 160 ? 30.920 -6.541 10.269 1.00 61.45 174 LYS B O 1
ATOM 2640 N N . THR B 1 161 ? 31.024 -8.611 9.384 1.00 61.96 175 THR B N 1
ATOM 2641 C CA . THR B 1 161 ? 32.495 -8.715 9.449 1.00 63.61 175 THR B CA 1
ATOM 2642 C C . THR B 1 161 ? 33.114 -7.730 8.439 1.00 65.28 175 THR B C 1
ATOM 2643 O O . THR B 1 161 ? 32.717 -7.733 7.261 1.00 65.96 175 THR B O 1
ATOM 2645 N N . SER B 1 162 ? 34.061 -6.887 8.879 1.00 66.71 176 SER B N 1
ATOM 2646 C CA . SER B 1 162 ? 34.688 -5.881 7.976 1.00 67.69 176 SER B CA 1
ATOM 2647 C C . SER B 1 162 ? 36.188 -6.104 7.756 1.00 68.28 176 SER B C 1
ATOM 2648 O O . SER B 1 162 ? 36.979 -6.113 8.719 1.00 68.25 176 SER B O 1
ATOM 2650 N N . GLU B 1 163 ? 36.571 -6.234 6.482 1.00 68.64 177 GLU B N 1
ATOM 2651 C CA . GLU B 1 163 ? 37.994 -6.277 6.086 1.00 68.91 177 GLU B CA 1
ATOM 2652 C C . GLU B 1 163 ? 38.756 -4.957 6.365 1.00 68.62 177 GLU B C 1
ATOM 2653 O O . GLU B 1 163 ? 39.918 -4.994 6.801 1.00 69.26 177 GLU B O 1
ATOM 2655 N N . GLY B 1 164 ? 38.111 -3.806 6.140 1.00 67.72 178 GLY B N 1
ATOM 2656 C CA . GLY B 1 164 ? 38.834 -2.523 6.022 1.00 66.79 178 GLY B CA 1
ATOM 2657 C C . GLY B 1 164 ? 39.362 -1.871 7.298 1.00 65.91 178 GLY B C 1
ATOM 2658 O O . GLY B 1 164 ? 39.860 -2.540 8.229 1.00 65.52 178 GLY B O 1
ATOM 2659 N N . HIS B 1 165 ? 39.276 -0.541 7.328 1.00 64.59 179 HIS B N 1
ATOM 2660 C CA . HIS B 1 165 ? 39.550 0.199 8.550 1.00 63.62 179 HIS B CA 1
ATOM 2661 C C . HIS B 1 165 ? 38.506 -0.162 9.618 1.00 61.09 179 HIS B C 1
ATOM 2662 O O . HIS B 1 165 ? 37.430 -0.680 9.317 1.00 60.30 179 HIS B O 1
ATOM 2669 N N . HIS B 1 166 ? 38.869 0.069 10.873 1.00 58.30 180 HIS B N 1
ATOM 2670 C CA . HIS B 1 166 ? 37.941 -0.091 11.983 1.00 55.93 180 HIS B CA 1
ATOM 2671 C C . HIS B 1 166 ? 38.009 1.221 12.753 1.00 54.09 180 HIS B C 1
ATOM 2672 O O . HIS B 1 166 ? 38.825 1.372 13.664 1.00 53.21 180 HIS B O 1
ATOM 2679 N N . HIS B 1 167 ? 37.153 2.164 12.350 1.00 51.91 181 HIS B N 1
ATOM 2680 C CA . HIS B 1 167 ? 37.152 3.525 12.913 1.00 50.58 181 HIS B CA 1
ATOM 2681 C C . HIS B 1 167 ? 36.324 3.660 14.201 1.00 49.22 181 HIS B C 1
ATOM 2682 O O . HIS B 1 167 ? 36.478 4.623 14.965 1.00 49.31 181 HIS B O 1
ATOM 2689 N N . HIS B 1 168 ? 35.470 2.675 14.432 1.00 48.05 182 HIS B N 1
ATOM 2690 C CA . HIS B 1 168 ? 34.732 2.475 15.691 1.00 47.34 182 HIS B CA 1
ATOM 2691 C C . HIS B 1 168 ? 35.605 2.673 16.935 1.00 48.17 182 HIS B C 1
ATOM 2692 O O . HIS B 1 168 ? 36.450 1.852 17.223 1.00 49.19 182 HIS B O 1
ATOM 2699 N N . HIS B 1 169 ? 35.392 3.754 17.680 1.00 49.25 183 HIS B N 1
ATOM 2700 C CA . HIS B 1 169 ? 36.256 4.093 18.804 1.00 49.75 183 HIS B CA 1
ATOM 2701 C C . HIS B 1 169 ? 36.083 3.111 19.924 1.00 49.76 183 HIS B C 1
ATOM 2702 O O . HIS B 1 169 ? 34.984 2.631 20.187 1.00 49.63 183 HIS B O 1
ATOM 2709 N N . HIS B 1 170 ? 37.190 2.792 20.573 1.00 50.60 184 HIS B N 1
ATOM 2710 C CA . HIS B 1 170 ? 37.188 1.908 21.735 1.00 51.04 184 HIS B CA 1
ATOM 2711 C C . HIS B 1 170 ? 37.640 2.726 22.932 1.00 51.37 184 HIS B C 1
ATOM 2712 O O . HIS B 1 170 ? 37.411 2.309 24.064 1.00 52.82 184 HIS B O 1
#

Organism: Saccharolobus solfataricus (strain ATCC 35092 / DSM 1617 / JCM 11322 / P2) (NCBI:txid273057)

Nearest PDB structures (foldseek):
  3i9f-assembly1_B  TM=1.006E+00  e=1.631E-38  Saccharolobus solfataricus
  3dh0-assembly1_A  TM=8.690E-01  e=2.880E-12  Aquifex aeolicus
  8gzf-assembly1_A  TM=7.293E-01  e=2.973E-06  Homo sapiens
  7y9c-assembly2_B  TM=7.157E-01  e=3.851E-06  Homo sapiens
  5yf1-assembly1_B  TM=6.916E-01  e=1.706E-05  Homo sapiens

Radius of gyration: 23.34 Å; Cα contacts (8 Å, |Δi|>4): 594; chains: 2; bounding box: 59×54×55 Å

Sequence (334 aa):
PEEYLPNIFEGKKGVIVDYGCGNGFYCKYLLEFATKLYCIDINVIALKEVKEKFDSVITLSDPKEIPDNSVDFILFANSFHDMDDKQQHVISEVKRILKDDGRVIIIDWRKENTGIGPPLSIRMDEKDYMGWFSNFVVEKRFNPTPYHFGLVLKRKTSEGHHHHHHSLERPEEYLPNIFEGKKGVIVDYGCGNGFYCKYLLEFATKLYCIDINVIALKEVKEKFDSVITLSDPKEIPDNSVDFILFANSFHDMDDKQQHVISEVKRILKDDGRVIIIDWRKENTGIGPPLSIRMDEKDYMGWFSNFVVEKRFNPTPYHFGLVLKRKTSEGHHHHHH

Secondary structure (DSSP, 8-state):
-TTTHHHHHSS--EEEEEET-TT-TTHHHHHTTEEEEEEE-S-HHHHHHHHHH-TTSEEESSGGGSPTT-EEEEEEES-STT-S-HHHHHHHHHHHEEEEEEEEEEEE-SS--SSSS-GGG---HHHHHHHTTTEEEEEEE-SSTTEEEEEEEEPP--S------/----GGGTHHHHHTT--EEEEEES-TT-TTHHHHHTTEEEEEEE-S-HHHHHHHHHH-TT-EEESSGGGSPTT-EEEEEEES-STT-S-HHHHHHHHHHHEEEEEEEEEEEE-SS--SSSS-GGG---HHHHHHHSTTEEEEEEE-SSSSEEEEEEEEPP-SS------

Foldseek 3Di:
DVVPVCVVLVPAAEDEEAEQCQVVVCVVVNVVRYPAYEYEHLDPVSQVVCCVVPVRYHYDPDCVPQQFQGHAEYEHAQGQLPDPPLLVVLVSCLGRHHLNHKYKYKHFDLDPPPDDDDNVSGDHPVRVCVSVVQKDFPDKDDPDVGMIMTIIHGDDDDDDDPRDD/DQFDVVVPVCVVQVVHQEAEEAAACQCVVCVVVNVVRHPAYEYEDCPPVSQVVVCVPPVRYHYDPDCVVQAFQGHAEYEDAQGQLPDPPLLVVLVSCLGRHHQFHKYKYKHFDLDCPVDDDDSVSDDDPVRVCVSVVQKDFDDKDDSHPGMIMTIIHGHDDPDDDPRDD

Solvent-accessible surface area: 17037 Å² total; per-residue (Å²): 40,115,92,20,2,50,82,20,2,137,77,60,73,4,20,0,0,2,8,13,6,28,112,15,97,14,0,116,37,0,54,142,33,24,102,52,5,13,0,5,16,138,72,91,110,12,11,88,80,4,57,128,144,43,104,84,5,25,10,2,41,47,2,136,26,1,30,44,36,27,0,26,17,0,1,0,8,38,11,0,11,94,34,89,103,40,152,82,5,12,63,18,0,65,64,0,0,66,60,103,3,55,0,0,0,0,0,37,65,100,101,131,28,74,110,45,35,95,78,114,71,9,18,51,50,180,48,0,42,54,98,0,58,72,6,63,38,71,73,155,26,110,19,54,109,97,20,17,1,2,2,0,82,49,106,111,85,183,69,154,96,144,38,138,121,130,89,27,40,1,72,140,18,1,48,118,25,0,76,88,48,74,5,21,0,0,2,2,18,9,22,134,11,65,10,0,123,44,0,59,126,29,24,102,53,6,14,0,5,19,132,77,101,120,13,12,73,76,1,67,126,133,39,108,82,8,25,10,4,39,43,2,134,29,1,30,43,29,25,0,32,14,0,0,0,15,38,16,0,9,94,40,93,102,44,132,88,2,6,59,21,0,69,60,0,0,72,63,103,2,56,0,0,0,0,1,32,56,98,100,127,24,71,82,41,36,100,84,115,81,10,18,46,51,172,46,0,40,61,81,0,54,66,4,64,38,68,103,156,38,109,13,10,91,78,1,23,1,2,5,0,79,43,110,110,85,116,64,151,103,144,40,141,127

B-factor: mean 48.94, std 12.6, range [21.0, 80.92]

InterPro domains:
  IPR013216 Methyltransferase type 11 [PF08241] (36-124)
  IPR029063 S-adenosyl-L-methionine-dependent methyltransferase superfamily [G3DSA:3.40.50.150] (16-176)
  IPR029063 S-adenosyl-L-methionine-dependent methyltransferase superfamily [SSF53335] (4-165)